Protein AF-A0A951S585-F1 (afdb_monomer_lite)

Sequence (349 aa):
MGLLNLFKKKRPLIKGQEEKNPFNYKLEQGLDCDEIPNCYGEFGKTPTNPIPVNGGTGELIYLNSLKNINNQPLLYHRLTITPIQGLEEYVDIYEVVSVDGKLWDILYFHMYHPRNSNKLPSGYQWVKYDKIWSHSPIGLGLNKFLPDFPYNMSEPLKQFQGLLNLVSVYEKHTKGKNFIRPQEHLEKIIHLNNRNNIIGPLAHSISMKYPVQYFINLLQAYDNDTKSFALFCLQLNKKSLTENNLASICKFAFLNDDWKLNEIIIELVNYFDKENTVQSIFAPLVEYLDKHDAKGLIYVLKVAEEDFINGLSYKLIPFLWKLTKHNNASEELIEKCNLISEKILLTMD

pLDDT: mean 76.75, std 19.03, range [31.16, 98.69]

Radius of gyration: 27.73 Å; chains: 1; bounding box: 71×42×82 Å

Structure (mmCIF, N/CA/C/O backbone):
data_AF-A0A951S585-F1
#
_entry.id   AF-A0A951S585-F1
#
loop_
_atom_site.group_PDB
_atom_site.id
_atom_site.type_symbol
_atom_site.label_atom_id
_atom_site.label_alt_id
_atom_site.label_comp_id
_atom_site.label_asym_id
_atom_site.label_entity_id
_atom_site.label_seq_id
_atom_site.pdbx_PDB_ins_code
_atom_site.Cartn_x
_atom_site.Cartn_y
_atom_site.Cartn_z
_atom_site.occupancy
_atom_site.B_iso_or_equiv
_atom_site.auth_seq_id
_atom_site.auth_comp_id
_atom_site.auth_asym_id
_atom_site.auth_atom_id
_atom_site.pdbx_PDB_model_num
ATOM 1 N N . MET A 1 1 ? 4.759 14.042 -32.857 1.00 38.25 1 MET A N 1
ATOM 2 C CA . MET A 1 1 ? 6.218 13.857 -32.678 1.00 38.25 1 MET A CA 1
ATOM 3 C C . MET A 1 1 ? 6.440 13.283 -31.286 1.00 38.25 1 MET A C 1
ATOM 5 O O . MET A 1 1 ? 6.030 13.919 -30.328 1.00 38.25 1 MET A O 1
ATOM 9 N N . GLY A 1 2 ? 6.923 12.041 -31.190 1.00 31.16 2 GLY A N 1
ATOM 10 C CA . GLY A 1 2 ? 6.853 11.223 -29.971 1.00 31.16 2 GLY A CA 1
ATOM 11 C C . GLY A 1 2 ? 7.880 11.570 -28.886 1.00 31.16 2 GLY A C 1
ATOM 12 O O . GLY A 1 2 ? 8.926 12.151 -29.177 1.00 31.16 2 GLY A O 1
ATOM 13 N N . LEU A 1 3 ? 7.579 11.142 -27.653 1.00 33.94 3 LEU A N 1
ATOM 14 C CA . LEU A 1 3 ? 8.378 11.270 -26.419 1.00 33.94 3 LEU A CA 1
ATOM 15 C C . LEU A 1 3 ? 9.886 10.978 -26.583 1.00 33.94 3 LEU A C 1
ATOM 17 O O . LEU A 1 3 ? 10.705 11.557 -25.876 1.00 33.94 3 LEU A O 1
ATOM 21 N N . LEU A 1 4 ? 10.268 10.157 -27.565 1.00 36.03 4 LEU A N 1
ATOM 22 C CA . LEU A 1 4 ? 11.658 9.840 -27.920 1.00 36.03 4 LEU A CA 1
ATOM 23 C C . LEU A 1 4 ? 12.515 11.047 -28.354 1.00 36.03 4 LEU A C 1
ATOM 25 O O . LEU A 1 4 ? 13.741 10.966 -28.286 1.00 36.03 4 LEU A O 1
ATOM 29 N N . ASN A 1 5 ? 11.915 12.162 -28.784 1.00 34.88 5 ASN A N 1
ATOM 30 C CA . ASN A 1 5 ? 12.666 13.368 -29.162 1.00 34.88 5 ASN A CA 1
ATOM 31 C C . ASN A 1 5 ? 12.943 14.329 -27.993 1.00 34.88 5 ASN A C 1
ATOM 33 O O . ASN A 1 5 ? 13.789 15.210 -28.147 1.00 34.88 5 ASN A O 1
ATOM 37 N N . LEU A 1 6 ? 12.302 14.163 -26.826 1.00 40.84 6 LEU A N 1
ATOM 38 C CA . LEU A 1 6 ? 12.531 15.040 -25.666 1.00 40.84 6 LEU A CA 1
ATOM 39 C C . LEU A 1 6 ? 13.907 14.839 -25.009 1.00 40.84 6 LEU A C 1
ATOM 41 O O . LEU A 1 6 ? 14.422 15.760 -24.384 1.00 40.84 6 LEU A O 1
ATOM 45 N N . PHE A 1 7 ? 14.539 13.680 -25.211 1.00 43.94 7 PHE A N 1
ATOM 46 C CA . PHE A 1 7 ? 15.812 13.319 -24.570 1.00 43.94 7 PHE A CA 1
ATOM 47 C C . PHE A 1 7 ? 17.021 13.343 -25.522 1.00 43.94 7 PHE A C 1
ATOM 49 O O . PHE A 1 7 ? 18.130 12.996 -25.130 1.00 43.94 7 PHE A O 1
ATOM 56 N N . LYS A 1 8 ? 16.840 13.779 -26.780 1.00 36.47 8 LYS A N 1
ATOM 57 C CA . LYS A 1 8 ? 17.898 13.790 -27.813 1.00 36.47 8 LYS A CA 1
ATOM 58 C C . LYS A 1 8 ? 18.639 15.119 -27.989 1.00 36.47 8 LYS A C 1
ATOM 60 O O . LYS A 1 8 ? 19.497 15.211 -28.867 1.00 36.47 8 LYS A O 1
ATOM 65 N N . LYS A 1 9 ? 18.385 16.149 -27.173 1.00 37.69 9 LYS A N 1
ATOM 66 C CA . LYS A 1 9 ? 19.252 17.341 -27.179 1.00 37.69 9 LYS A CA 1
ATOM 67 C C . LYS A 1 9 ? 20.565 17.010 -26.463 1.00 37.69 9 LYS A C 1
ATOM 69 O O . LYS A 1 9 ? 20.695 17.226 -25.262 1.00 37.69 9 LYS A O 1
ATOM 74 N N . LYS A 1 10 ? 21.545 16.498 -27.220 1.00 41.41 10 LYS A N 1
ATOM 75 C CA . LYS A 1 10 ? 22.959 16.529 -26.819 1.00 41.41 10 LYS A CA 1
ATOM 76 C C . LYS A 1 10 ? 23.284 17.971 -26.424 1.00 41.41 10 LYS A C 1
ATOM 78 O O . LYS A 1 10 ? 23.253 18.862 -27.273 1.00 41.41 10 LYS A O 1
ATOM 83 N N . ARG A 1 11 ? 23.556 18.208 -25.138 1.00 41.75 11 ARG A N 1
ATOM 84 C CA . ARG A 1 11 ? 24.229 19.440 -24.717 1.00 41.75 11 ARG A CA 1
ATOM 85 C C . ARG A 1 11 ? 25.582 19.486 -25.444 1.00 41.75 11 ARG A C 1
ATOM 87 O O . ARG A 1 11 ? 26.191 18.426 -25.611 1.00 41.75 11 ARG A O 1
ATOM 94 N N . PRO A 1 12 ? 26.039 20.654 -25.925 1.00 36.44 12 PRO A N 1
ATOM 95 C CA . PRO A 1 12 ? 27.356 20.753 -26.536 1.00 36.44 12 PRO A CA 1
ATOM 96 C C . PRO A 1 12 ? 28.411 20.302 -25.519 1.00 36.44 12 PRO A C 1
ATOM 98 O O . PRO A 1 12 ? 28.440 20.785 -24.389 1.00 36.44 12 PRO A O 1
ATOM 101 N N . LEU A 1 13 ? 29.224 19.324 -25.920 1.00 37.81 13 LEU A N 1
ATOM 102 C CA . LEU A 1 13 ? 30.326 18.781 -25.131 1.00 37.81 13 LEU A CA 1
ATOM 103 C C . LEU A 1 13 ? 31.372 19.880 -24.927 1.00 37.81 13 LEU A C 1
ATOM 105 O O . LEU A 1 13 ? 32.073 20.253 -25.869 1.00 37.81 13 LEU A O 1
ATOM 109 N N . ILE A 1 14 ? 31.490 20.383 -23.700 1.00 40.62 14 ILE A N 1
ATOM 110 C CA . ILE A 1 14 ? 32.667 21.140 -23.279 1.00 40.62 14 ILE A CA 1
ATOM 111 C C . ILE A 1 14 ? 33.767 20.097 -23.063 1.00 40.62 14 ILE A C 1
ATOM 113 O O . ILE A 1 14 ? 33.735 19.334 -22.101 1.00 40.62 14 ILE A O 1
ATOM 117 N N . LYS A 1 15 ? 34.706 20.003 -24.010 1.00 34.03 15 LYS A N 1
ATOM 118 C CA . LYS A 1 15 ? 35.880 19.130 -23.888 1.00 34.03 15 LYS A CA 1
ATOM 119 C C . LYS A 1 15 ? 36.731 19.605 -22.708 1.00 34.03 15 LYS A C 1
ATOM 121 O O . LYS A 1 15 ? 37.209 20.735 -22.744 1.00 34.03 15 LYS A O 1
ATOM 126 N N . GLY A 1 16 ? 36.979 18.730 -21.732 1.00 40.25 16 GLY A N 1
ATOM 127 C CA . GLY A 1 16 ? 38.158 18.872 -20.871 1.00 40.25 16 GLY A CA 1
ATOM 128 C C . GLY A 1 16 ? 38.040 18.509 -19.395 1.00 40.25 16 GLY A C 1
ATOM 129 O O . GLY A 1 16 ? 39.083 18.479 -18.759 1.00 40.25 16 GLY A O 1
ATOM 130 N N . GLN A 1 17 ? 36.859 18.223 -18.837 1.00 36.50 17 GLN A N 1
ATOM 131 C CA . GLN A 1 17 ? 36.721 17.812 -17.428 1.00 36.50 17 GLN A CA 1
ATOM 132 C C . GLN A 1 17 ? 35.495 16.901 -17.246 1.00 36.50 17 GLN A C 1
ATOM 134 O O . GLN A 1 17 ? 34.428 17.350 -16.841 1.00 36.50 17 GLN A O 1
ATOM 139 N N . GLU A 1 18 ? 35.622 15.617 -17.584 1.00 42.66 18 GLU A N 1
ATOM 140 C CA . GLU A 1 18 ? 34.669 14.597 -17.130 1.00 42.66 18 GLU A CA 1
ATOM 141 C C . GLU A 1 18 ? 35.229 13.965 -15.854 1.00 42.66 18 GLU A C 1
ATOM 143 O O . GLU A 1 18 ? 35.870 12.916 -15.890 1.00 42.66 18 GLU A O 1
ATOM 148 N N . GLU A 1 19 ? 34.981 14.587 -14.699 1.00 39.34 19 GLU A N 1
ATOM 149 C CA . GLU A 1 19 ? 34.808 13.769 -13.500 1.00 39.34 19 GLU A CA 1
ATOM 150 C C . GLU A 1 19 ? 33.616 12.861 -13.803 1.00 39.34 19 GLU A C 1
ATOM 152 O O . GLU A 1 19 ? 32.471 13.320 -13.861 1.00 39.34 19 GLU A O 1
ATOM 157 N N . LYS A 1 20 ? 33.882 11.589 -14.127 1.00 43.16 20 LYS A N 1
ATOM 158 C CA . LYS A 1 20 ? 32.823 10.605 -14.350 1.00 43.16 20 LYS A CA 1
ATOM 159 C C . LYS A 1 20 ? 31.913 10.653 -13.130 1.00 43.16 20 LYS A C 1
ATOM 161 O O . LYS A 1 20 ? 32.335 10.276 -12.040 1.00 43.16 20 LYS A O 1
ATOM 166 N N . ASN A 1 21 ? 30.675 11.117 -13.310 1.00 51.81 21 ASN A N 1
ATOM 167 C CA . ASN A 1 21 ? 29.658 10.996 -12.277 1.00 51.81 21 ASN A CA 1
ATOM 168 C C . ASN A 1 21 ? 29.654 9.516 -11.846 1.00 51.81 21 ASN A C 1
ATOM 170 O O . ASN A 1 21 ? 29.423 8.664 -12.710 1.00 51.81 21 ASN A O 1
ATOM 174 N N . PRO A 1 22 ? 29.935 9.185 -10.572 1.00 59.16 22 PRO A N 1
ATOM 175 C CA . PRO A 1 22 ? 30.066 7.798 -10.126 1.00 59.16 22 PRO A CA 1
ATOM 176 C C . PRO A 1 22 ? 28.809 6.965 -10.422 1.00 59.16 22 PRO A C 1
ATOM 178 O O . PRO A 1 22 ? 28.888 5.748 -10.562 1.00 59.16 22 PRO A O 1
ATOM 181 N N . PHE A 1 23 ? 27.660 7.620 -10.613 1.00 68.25 23 PHE A N 1
ATOM 182 C CA . PHE A 1 23 ? 26.433 6.997 -11.093 1.00 68.25 23 PHE A CA 1
ATOM 183 C C . PHE A 1 23 ? 26.516 6.496 -12.547 1.00 68.25 23 PHE A C 1
ATOM 185 O O . PHE A 1 23 ? 26.099 5.378 -12.835 1.00 68.25 23 PHE A O 1
ATOM 192 N N . ASN A 1 24 ? 27.091 7.282 -13.464 1.00 69.50 24 ASN A N 1
ATOM 193 C CA . ASN A 1 24 ? 27.226 6.896 -14.876 1.00 69.50 24 ASN A CA 1
ATOM 194 C C . ASN A 1 24 ? 28.157 5.694 -15.042 1.00 69.50 24 ASN A C 1
ATOM 196 O O . ASN A 1 24 ? 27.912 4.839 -15.884 1.00 69.50 24 ASN A O 1
ATOM 200 N N . TYR A 1 25 ? 29.191 5.607 -14.204 1.00 61.25 25 TYR A N 1
ATOM 201 C CA . TYR A 1 25 ? 30.090 4.459 -14.186 1.00 61.25 25 TYR A CA 1
ATOM 202 C C . TYR A 1 25 ? 29.349 3.154 -13.856 1.00 61.25 25 TYR A C 1
ATOM 204 O O . TYR A 1 25 ? 29.544 2.157 -14.542 1.00 61.25 25 TYR A O 1
ATOM 212 N N . LYS A 1 26 ? 28.438 3.167 -12.871 1.00 74.38 26 LYS A N 1
ATOM 213 C CA . LYS A 1 26 ? 27.625 1.985 -12.536 1.00 74.38 26 LYS A CA 1
ATOM 214 C C . LYS A 1 26 ? 26.688 1.570 -13.671 1.00 74.38 26 LYS A C 1
ATOM 216 O O . LYS A 1 26 ? 26.546 0.384 -13.931 1.00 74.38 26 LYS A O 1
ATOM 221 N N . LEU A 1 27 ? 26.097 2.531 -14.384 1.00 78.75 27 LEU A N 1
ATOM 222 C CA . LEU A 1 27 ? 25.256 2.240 -15.552 1.00 78.75 27 LEU A CA 1
ATOM 223 C C . LEU A 1 27 ? 26.047 1.594 -16.696 1.00 78.75 27 LEU A C 1
ATOM 225 O O . LEU A 1 27 ? 25.547 0.674 -17.336 1.00 78.75 27 LEU A O 1
ATOM 229 N N . GLU A 1 28 ? 27.272 2.069 -16.948 1.00 78.75 28 GLU A N 1
ATOM 230 C CA . GLU A 1 28 ? 28.170 1.516 -17.974 1.00 78.75 28 GLU A CA 1
ATOM 231 C C . GLU A 1 28 ? 28.624 0.084 -17.650 1.00 78.75 28 GLU A C 1
ATOM 233 O O . GLU A 1 28 ? 28.868 -0.696 -18.568 1.00 78.75 28 GLU A O 1
ATOM 238 N N . GLN A 1 29 ? 28.743 -0.258 -16.364 1.00 82.19 29 GLN A N 1
ATOM 239 C CA . GLN A 1 29 ? 29.153 -1.591 -15.901 1.00 82.19 29 GLN A CA 1
ATOM 240 C C . GLN A 1 29 ? 27.996 -2.559 -15.675 1.00 82.19 29 GLN A C 1
ATOM 242 O O . GLN A 1 29 ? 28.219 -3.765 -15.568 1.00 82.19 29 GLN A O 1
ATOM 247 N N . GLY A 1 30 ? 26.772 -2.040 -15.606 1.00 85.75 30 GLY A N 1
ATOM 248 C CA . GLY A 1 30 ? 25.572 -2.839 -15.460 1.00 85.75 30 GLY A CA 1
ATOM 249 C C . GLY A 1 30 ? 25.396 -3.847 -16.591 1.00 85.75 30 GLY A C 1
ATOM 250 O O . GLY A 1 30 ? 25.792 -3.623 -17.737 1.00 85.75 30 GLY A O 1
ATOM 251 N N . LEU A 1 31 ? 24.734 -4.960 -16.288 1.00 90.19 31 LEU A N 1
ATOM 252 C CA . LEU A 1 31 ? 24.439 -5.974 -17.291 1.00 90.19 31 LEU A CA 1
ATOM 253 C C . LEU A 1 31 ? 23.337 -5.496 -18.247 1.00 90.19 31 LEU A C 1
ATOM 255 O O . LEU A 1 31 ? 22.247 -5.123 -17.808 1.00 90.19 31 LEU A O 1
ATOM 259 N N . ASP A 1 32 ? 23.588 -5.577 -19.553 1.00 94.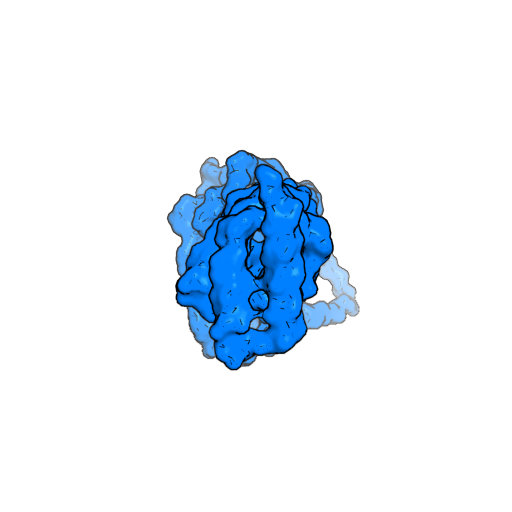00 32 ASP A N 1
ATOM 260 C CA . ASP A 1 32 ? 22.559 -5.429 -20.585 1.00 94.00 32 ASP A CA 1
ATOM 261 C C . ASP A 1 32 ? 21.644 -6.667 -20.582 1.00 94.00 32 ASP A C 1
ATOM 263 O O . ASP A 1 32 ? 21.963 -7.706 -21.161 1.00 94.00 32 ASP A O 1
ATOM 267 N N . CYS A 1 33 ? 20.514 -6.577 -19.879 1.00 95.12 33 CYS A N 1
ATOM 268 C CA . CYS A 1 33 ? 19.591 -7.692 -19.701 1.00 95.12 33 CYS A CA 1
ATOM 269 C C . CYS A 1 33 ? 18.140 -7.219 -19.549 1.00 95.12 33 CYS A C 1
ATOM 271 O O . CYS A 1 33 ? 17.871 -6.078 -19.177 1.00 95.12 33 CYS A O 1
ATOM 273 N N . ASP A 1 34 ? 17.195 -8.110 -19.855 1.00 97.69 34 ASP A N 1
ATOM 274 C CA . ASP A 1 34 ? 15.782 -7.916 -19.503 1.00 97.69 34 ASP A CA 1
ATOM 275 C C . ASP A 1 34 ? 15.457 -8.446 -18.103 1.00 97.69 34 ASP A C 1
ATOM 277 O O . ASP A 1 34 ? 14.515 -7.964 -17.475 1.00 97.69 34 ASP A O 1
ATOM 281 N N . GLU A 1 35 ? 16.254 -9.402 -17.622 1.00 97.62 35 GLU A N 1
ATOM 282 C CA . GLU A 1 35 ? 16.173 -10.032 -16.306 1.00 97.62 35 GLU A CA 1
ATOM 283 C C . GLU A 1 35 ? 17.578 -10.183 -15.737 1.00 97.62 35 GLU A C 1
ATOM 285 O O . GLU A 1 35 ? 18.498 -10.594 -16.448 1.00 97.62 35 GLU A O 1
ATOM 290 N N . ILE A 1 36 ? 17.736 -9.873 -14.453 1.00 96.25 36 ILE A N 1
ATOM 291 C CA . ILE A 1 36 ? 19.020 -10.009 -13.771 1.00 96.25 36 ILE A CA 1
ATOM 292 C C . ILE A 1 36 ? 19.280 -11.507 -13.515 1.00 96.25 36 ILE A C 1
ATOM 294 O O . ILE A 1 36 ? 18.410 -12.191 -12.970 1.00 96.25 36 ILE A O 1
ATOM 298 N N . PRO A 1 37 ? 20.447 -12.054 -13.903 1.00 94.44 37 PRO A N 1
ATOM 299 C CA . PRO A 1 37 ? 20.768 -13.458 -13.676 1.00 94.44 37 PRO A CA 1
ATOM 300 C C . PRO A 1 37 ? 20.716 -13.839 -12.194 1.00 94.44 37 PRO A C 1
ATOM 302 O O . PRO A 1 37 ? 21.116 -13.063 -11.332 1.00 94.44 37 PRO A O 1
ATOM 305 N N . ASN A 1 38 ? 20.288 -15.071 -11.909 1.00 92.25 38 ASN A N 1
ATOM 306 C CA . ASN A 1 38 ? 20.204 -15.657 -10.561 1.00 92.25 38 ASN A CA 1
ATOM 307 C C . ASN A 1 38 ? 19.202 -14.988 -9.599 1.00 92.25 38 ASN A C 1
ATOM 309 O O . ASN A 1 38 ? 19.109 -15.391 -8.439 1.00 92.25 38 ASN A O 1
ATOM 313 N N . CYS A 1 39 ? 18.415 -14.020 -10.070 1.00 94.44 39 CYS A N 1
ATOM 314 C CA . CYS A 1 39 ? 17.240 -13.531 -9.357 1.00 94.44 39 CYS A CA 1
ATOM 315 C C . CYS A 1 39 ? 16.113 -14.578 -9.343 1.00 94.44 39 CYS A C 1
ATOM 317 O O . CYS A 1 39 ? 16.004 -15.418 -10.237 1.00 94.44 39 CYS A O 1
ATOM 319 N N . TYR A 1 40 ? 15.254 -14.522 -8.324 1.00 95.69 40 TYR A N 1
ATOM 320 C CA . TYR A 1 40 ? 14.154 -15.472 -8.135 1.00 95.69 40 TYR A CA 1
ATOM 321 C C . TYR A 1 40 ? 12.878 -14.776 -7.661 1.00 95.69 40 TYR A C 1
ATOM 323 O O . TYR A 1 40 ? 12.917 -13.703 -7.061 1.00 95.69 40 TYR A O 1
ATOM 331 N N . GLY A 1 41 ? 11.733 -15.413 -7.899 1.00 96.94 41 GLY A N 1
ATOM 332 C CA . GLY A 1 41 ? 10.417 -14.818 -7.672 1.00 96.94 41 GLY A CA 1
ATOM 333 C C . GLY A 1 41 ? 9.854 -14.161 -8.931 1.00 96.94 41 GLY A C 1
ATOM 334 O O . GLY A 1 41 ? 10.416 -14.266 -10.023 1.00 96.94 41 GLY A O 1
ATOM 335 N N . GLU A 1 42 ? 8.697 -13.527 -8.790 1.00 97.94 42 GLU A N 1
ATOM 336 C CA . GLU A 1 42 ? 7.956 -12.970 -9.916 1.00 97.94 42 GLU A CA 1
ATOM 337 C C . GLU A 1 42 ? 8.599 -11.670 -10.427 1.00 97.94 42 GLU A C 1
ATOM 339 O O . GLU A 1 42 ? 8.844 -10.732 -9.668 1.00 97.94 42 GLU A O 1
ATOM 344 N N . PHE A 1 43 ? 8.862 -11.622 -11.737 1.00 98.56 43 PHE A N 1
ATOM 345 C CA . PHE A 1 43 ? 9.566 -10.514 -12.381 1.00 98.56 43 PHE A CA 1
ATOM 346 C C . PHE A 1 43 ? 8.876 -9.171 -12.129 1.00 98.56 43 PHE A C 1
ATOM 348 O O . PHE A 1 43 ? 7.709 -8.976 -12.470 1.00 98.56 43 PHE A O 1
ATOM 355 N N . GLY A 1 44 ? 9.619 -8.246 -11.529 1.00 98.19 44 GLY A N 1
ATOM 356 C CA . GLY A 1 44 ? 9.189 -6.908 -11.149 1.00 98.19 44 GLY A CA 1
ATOM 357 C C . GLY A 1 44 ? 8.192 -6.834 -9.999 1.00 98.19 44 GLY A C 1
ATOM 358 O O . GLY A 1 44 ? 7.800 -5.728 -9.639 1.00 98.19 44 GLY A O 1
ATOM 359 N N . LYS A 1 45 ? 7.792 -7.970 -9.420 1.00 97.62 45 LYS A N 1
ATOM 360 C CA . LYS A 1 45 ? 6.770 -8.095 -8.362 1.00 97.62 45 LYS A CA 1
ATOM 361 C C . LYS A 1 45 ? 7.321 -8.559 -7.030 1.00 97.62 45 LYS A C 1
ATOM 363 O O . LYS A 1 45 ? 6.637 -8.468 -6.014 1.00 97.62 45 LYS A O 1
ATOM 368 N N . THR A 1 46 ? 8.553 -9.041 -7.030 1.00 96.69 46 THR A N 1
ATOM 369 C CA . THR A 1 46 ? 9.299 -9.345 -5.820 1.00 96.69 46 THR A CA 1
ATOM 370 C C . THR A 1 46 ? 10.588 -8.535 -5.806 1.00 96.69 46 THR A C 1
ATOM 372 O O . THR A 1 46 ? 11.183 -8.289 -6.860 1.00 96.69 46 THR A O 1
ATOM 375 N N . PRO A 1 47 ? 11.079 -8.143 -4.621 1.00 96.12 47 PRO A N 1
ATOM 376 C CA . PRO A 1 47 ? 12.327 -7.395 -4.534 1.00 96.12 47 PRO A CA 1
ATOM 377 C C . PRO A 1 47 ? 13.541 -8.225 -4.983 1.00 96.12 47 PRO A C 1
ATOM 379 O O . PRO A 1 47 ? 14.553 -7.670 -5.388 1.00 96.12 47 PRO A O 1
ATOM 382 N N . THR A 1 48 ? 13.430 -9.555 -4.956 1.00 97.00 48 THR A N 1
ATOM 383 C CA . THR A 1 48 ? 14.452 -10.521 -5.387 1.00 97.00 48 THR A CA 1
ATOM 384 C C . THR A 1 48 ? 14.481 -10.769 -6.895 1.00 97.00 48 THR A C 1
ATOM 386 O O . THR A 1 48 ? 15.368 -11.482 -7.360 1.00 97.00 48 THR A O 1
ATOM 389 N N . ASN A 1 49 ? 13.537 -10.205 -7.658 1.00 97.81 49 ASN A N 1
ATOM 390 C CA . ASN A 1 49 ? 13.533 -10.224 -9.121 1.00 97.81 49 ASN A CA 1
ATOM 391 C C . ASN A 1 49 ? 13.090 -8.860 -9.686 1.00 97.81 49 ASN A C 1
ATOM 393 O O . ASN A 1 49 ? 12.017 -8.757 -10.282 1.00 97.81 49 ASN A O 1
ATOM 397 N N . PRO A 1 50 ? 13.868 -7.788 -9.447 1.00 98.38 50 PRO A N 1
ATOM 398 C CA . PRO A 1 50 ? 13.498 -6.434 -9.840 1.00 98.38 50 PRO A CA 1
ATOM 399 C C . PRO A 1 50 ? 13.679 -6.197 -11.347 1.00 98.38 50 PRO A C 1
ATOM 401 O O . PRO A 1 50 ? 14.402 -6.911 -12.038 1.00 98.38 50 PRO A O 1
ATOM 404 N N . ILE A 1 51 ? 13.044 -5.144 -11.857 1.00 98.69 51 ILE A N 1
ATOM 405 C CA . ILE A 1 51 ? 13.101 -4.736 -13.264 1.00 98.69 51 ILE A CA 1
ATOM 406 C C . ILE A 1 51 ? 14.413 -3.972 -13.511 1.00 98.69 51 ILE A C 1
ATOM 408 O O . ILE A 1 51 ? 14.588 -2.896 -12.928 1.00 98.69 51 ILE A O 1
ATOM 412 N N . PRO A 1 52 ? 15.320 -4.457 -14.383 1.00 97.94 52 PRO A N 1
ATOM 413 C CA . PRO A 1 52 ? 16.541 -3.732 -14.713 1.00 97.94 52 PRO A CA 1
ATOM 414 C C . PRO A 1 52 ? 16.234 -2.521 -15.606 1.00 97.94 52 PRO A C 1
ATOM 416 O O . PRO A 1 52 ? 15.577 -2.645 -16.647 1.00 97.94 52 PRO A O 1
ATOM 419 N N . VAL A 1 53 ? 16.692 -1.333 -15.200 1.00 96.25 53 VAL A N 1
ATOM 420 C CA . VAL A 1 53 ? 16.479 -0.073 -15.933 1.00 96.25 53 VAL A CA 1
ATOM 421 C C . VAL A 1 53 ? 17.686 0.862 -15.911 1.00 96.25 53 VAL A C 1
ATOM 423 O O . VAL A 1 53 ? 18.586 0.730 -15.083 1.00 96.25 53 VAL A O 1
ATOM 426 N N . ASN A 1 54 ? 17.687 1.834 -16.829 1.00 93.31 54 ASN A N 1
ATOM 427 C CA . ASN A 1 54 ? 18.743 2.837 -16.953 1.00 93.31 54 ASN A CA 1
ATOM 428 C C . ASN A 1 54 ? 18.464 4.075 -16.093 1.00 93.31 54 ASN A C 1
ATOM 430 O O . ASN A 1 54 ? 17.901 5.080 -16.547 1.00 93.31 54 ASN A O 1
ATOM 434 N N . GLY A 1 55 ? 18.861 3.978 -14.827 1.00 90.56 55 GLY A N 1
ATOM 435 C CA . GLY A 1 55 ? 18.747 5.034 -13.834 1.00 90.56 55 GLY A CA 1
ATOM 436 C C . GLY A 1 55 ? 17.305 5.407 -13.486 1.00 90.56 55 GLY A C 1
ATOM 437 O O . GLY A 1 55 ? 16.339 4.873 -14.032 1.00 90.56 55 GLY A O 1
ATOM 438 N N . GLY A 1 56 ? 17.148 6.408 -12.616 1.00 88.94 56 GLY A N 1
ATOM 439 C CA . GLY A 1 56 ? 15.819 6.893 -12.216 1.00 88.94 56 GLY A CA 1
ATOM 440 C C . GLY A 1 56 ? 14.988 7.463 -13.376 1.00 88.94 56 GLY A C 1
ATOM 441 O O . GLY A 1 56 ? 13.764 7.477 -13.327 1.00 88.94 56 GLY A O 1
ATOM 442 N N . THR A 1 57 ? 15.625 7.900 -14.471 1.00 85.00 57 THR A N 1
ATOM 443 C CA . THR A 1 57 ? 14.882 8.269 -15.693 1.00 85.00 57 THR A CA 1
ATOM 444 C C . THR A 1 57 ? 14.315 7.029 -16.389 1.00 85.00 57 THR A C 1
ATOM 446 O O . THR A 1 57 ? 13.182 7.064 -16.872 1.00 85.00 57 THR A O 1
ATOM 449 N N . GLY A 1 58 ? 15.070 5.928 -16.415 1.00 88.88 58 GLY A N 1
ATOM 450 C CA . GLY A 1 58 ? 14.641 4.641 -16.948 1.00 88.88 58 GLY A CA 1
ATOM 451 C C . GLY A 1 58 ? 13.412 4.085 -16.234 1.00 88.88 58 GLY A C 1
ATOM 452 O O . GLY A 1 58 ? 12.485 3.652 -16.918 1.00 88.88 58 GLY A O 1
ATOM 453 N N . GLU A 1 59 ? 13.355 4.194 -14.904 1.00 93.62 59 GLU A N 1
ATOM 454 C CA . GLU A 1 59 ? 12.186 3.827 -14.083 1.00 93.62 59 GLU A CA 1
ATOM 455 C C . GLU A 1 59 ? 10.921 4.557 -14.541 1.00 93.62 59 GLU A C 1
ATOM 457 O O . GLU A 1 59 ? 9.908 3.933 -14.857 1.00 93.62 59 GLU A O 1
ATOM 462 N N . LEU A 1 60 ? 10.995 5.889 -14.651 1.00 88.38 60 LEU A N 1
ATOM 463 C CA . LEU A 1 60 ? 9.862 6.711 -15.075 1.00 88.38 60 LEU A CA 1
ATOM 464 C C . LEU A 1 60 ? 9.438 6.386 -16.510 1.00 88.38 60 LEU A C 1
ATOM 466 O O . LEU A 1 60 ? 8.245 6.302 -16.789 1.00 88.38 60 LEU A O 1
ATOM 470 N N . ILE A 1 61 ? 10.387 6.192 -17.431 1.00 87.56 61 ILE A N 1
ATOM 471 C CA . ILE A 1 61 ? 10.082 5.810 -18.820 1.00 87.56 61 ILE A CA 1
ATOM 472 C C . ILE A 1 61 ? 9.378 4.453 -18.864 1.00 87.56 61 ILE A C 1
ATOM 474 O O . ILE A 1 61 ? 8.396 4.299 -19.595 1.00 87.56 61 ILE A O 1
ATOM 478 N N . TYR A 1 62 ? 9.868 3.484 -18.092 1.00 92.94 62 TYR A N 1
ATOM 479 C CA . TYR A 1 62 ? 9.292 2.150 -18.023 1.00 92.94 62 TYR A CA 1
ATOM 480 C C . TYR A 1 62 ? 7.861 2.214 -17.474 1.00 92.94 62 TYR A C 1
ATOM 482 O O . TYR A 1 62 ? 6.932 1.805 -18.168 1.00 92.94 62 TYR A O 1
ATOM 490 N N . LEU A 1 63 ? 7.659 2.830 -16.303 1.00 93.69 63 LEU A N 1
ATOM 491 C CA . LEU A 1 63 ? 6.344 3.000 -15.668 1.00 93.69 63 LEU A CA 1
ATOM 492 C C . LEU A 1 63 ? 5.348 3.751 -16.564 1.00 93.69 63 LEU A C 1
ATOM 494 O O . LEU A 1 63 ? 4.197 3.337 -16.693 1.00 93.69 63 LEU A O 1
ATOM 498 N N . ASN A 1 64 ? 5.794 4.805 -17.251 1.00 87.81 64 ASN A N 1
ATOM 499 C CA . ASN A 1 64 ? 4.963 5.565 -18.192 1.00 87.81 64 ASN A CA 1
ATOM 500 C C . ASN A 1 64 ? 4.535 4.772 -19.422 1.00 87.81 64 ASN A C 1
ATOM 502 O O . ASN A 1 64 ? 3.579 5.158 -20.096 1.00 87.81 64 ASN A O 1
ATOM 506 N N . SER A 1 65 ? 5.247 3.691 -19.719 1.00 88.62 65 SER A N 1
ATOM 507 C CA . SER A 1 65 ? 4.957 2.806 -20.839 1.00 88.62 65 SER A CA 1
ATOM 508 C C . SER A 1 65 ? 4.036 1.649 -20.442 1.00 88.62 65 SER A C 1
ATOM 510 O O . SER A 1 65 ? 3.631 0.889 -21.321 1.00 88.62 65 SER A O 1
ATOM 512 N N . LEU A 1 66 ? 3.660 1.521 -19.163 1.00 91.69 66 LEU A N 1
ATOM 513 C CA . LEU A 1 66 ? 2.773 0.468 -18.673 1.00 91.69 66 LEU A CA 1
ATOM 514 C C . LEU A 1 66 ? 1.298 0.883 -18.644 1.00 91.69 66 LEU A C 1
ATOM 516 O O . LEU A 1 66 ? 0.926 2.023 -18.357 1.00 91.69 66 LEU A O 1
ATOM 520 N N . LYS A 1 67 ? 0.446 -0.118 -18.850 1.00 91.56 67 LYS A N 1
ATOM 521 C CA . LYS A 1 67 ? -0.982 -0.123 -18.527 1.00 91.56 67 LYS A CA 1
ATOM 522 C C . LYS A 1 67 ? -1.365 -1.446 -17.900 1.00 91.56 67 LYS A C 1
ATOM 524 O O . LYS A 1 67 ? -0.705 -2.455 -18.144 1.00 91.56 67 LYS A O 1
ATOM 529 N N . ASN A 1 68 ? -2.470 -1.465 -17.165 1.00 91.69 68 ASN A N 1
ATOM 530 C CA . ASN A 1 68 ? -3.070 -2.738 -16.775 1.00 91.69 68 ASN A CA 1
ATOM 531 C C . ASN A 1 68 ? -3.697 -3.459 -17.988 1.00 91.69 68 ASN A C 1
ATOM 533 O O . ASN A 1 68 ? -3.907 -2.863 -19.049 1.00 91.69 68 ASN A O 1
ATOM 537 N N . ILE A 1 69 ? -4.052 -4.734 -17.817 1.00 92.56 69 ILE A N 1
ATOM 538 C CA . ILE A 1 69 ? -4.729 -5.549 -18.847 1.00 92.56 69 ILE A CA 1
ATOM 539 C C . ILE A 1 69 ? -6.059 -4.961 -19.357 1.00 92.56 69 ILE A C 1
ATOM 541 O O . ILE A 1 69 ? -6.486 -5.283 -20.461 1.00 92.56 69 ILE A O 1
ATOM 545 N N . ASN A 1 70 ? -6.686 -4.062 -18.592 1.00 89.88 70 ASN A N 1
ATOM 546 C CA . ASN A 1 70 ? -7.917 -3.351 -18.957 1.00 89.88 70 ASN A CA 1
ATOM 547 C C . ASN A 1 70 ? -7.632 -2.012 -19.663 1.00 89.88 70 ASN A C 1
ATOM 549 O O . ASN A 1 70 ? -8.496 -1.131 -19.720 1.00 89.88 70 ASN A O 1
ATOM 553 N N . ASN A 1 71 ? -6.412 -1.841 -20.185 1.00 88.44 71 ASN A N 1
ATOM 554 C CA . ASN A 1 71 ? -5.951 -0.672 -20.928 1.00 88.44 71 ASN A CA 1
ATOM 555 C C . ASN A 1 71 ? -5.974 0.646 -20.120 1.00 88.44 71 ASN A C 1
ATOM 557 O O . ASN A 1 71 ? -5.954 1.733 -20.709 1.00 88.44 71 ASN A O 1
ATOM 561 N N . GLN A 1 72 ? -5.989 0.566 -18.784 1.00 88.69 72 GLN A N 1
ATOM 562 C CA . GLN A 1 72 ? -5.957 1.733 -17.903 1.00 88.69 72 GLN A CA 1
ATOM 563 C C . GLN A 1 72 ? -4.513 2.192 -17.657 1.00 88.69 72 GLN A C 1
ATOM 565 O O . GLN A 1 72 ? -3.669 1.363 -17.298 1.00 88.69 72 GLN A O 1
ATOM 570 N N . PRO A 1 73 ? -4.224 3.499 -17.811 1.00 88.44 73 PRO A N 1
ATOM 571 C CA . PRO A 1 73 ? -2.970 4.100 -17.359 1.00 88.44 73 PRO A CA 1
ATOM 572 C C . PRO A 1 73 ? -2.743 3.907 -15.858 1.00 88.44 73 PRO A C 1
ATOM 574 O O . PRO A 1 73 ? -3.694 3.693 -15.099 1.00 88.44 73 PRO A O 1
ATOM 577 N N . LEU A 1 74 ? -1.489 4.044 -15.437 1.00 92.25 74 LEU A N 1
ATOM 578 C CA . LEU A 1 74 ? -1.087 3.948 -14.038 1.00 92.25 74 LEU A CA 1
ATOM 579 C C . LEU A 1 74 ? -0.789 5.328 -13.449 1.00 92.25 74 LEU A C 1
ATOM 581 O O . LEU A 1 74 ? -0.228 6.199 -14.108 1.00 92.25 74 LEU A O 1
ATOM 585 N N . LEU A 1 75 ? -1.124 5.501 -12.182 1.00 94.62 75 LEU A N 1
ATOM 586 C CA . LEU A 1 75 ? -0.524 6.485 -11.300 1.00 94.62 75 LEU A CA 1
ATOM 587 C C . LEU A 1 75 ? 0.557 5.778 -10.486 1.00 94.62 75 LEU A C 1
ATOM 589 O O . LEU A 1 75 ? 0.404 4.589 -10.197 1.00 94.62 75 LEU A O 1
ATOM 593 N N . TYR A 1 76 ? 1.620 6.473 -10.094 1.00 96.00 76 TYR A N 1
ATOM 594 C CA . TYR A 1 76 ? 2.658 5.860 -9.262 1.00 96.00 76 TYR A CA 1
ATOM 595 C C . TYR A 1 76 ? 3.416 6.857 -8.382 1.00 96.00 76 TYR A C 1
ATOM 597 O O . TYR A 1 76 ? 3.510 8.051 -8.682 1.00 96.00 76 TYR A O 1
ATOM 605 N N . HIS A 1 77 ? 3.999 6.359 -7.299 1.00 96.31 77 HIS A N 1
ATOM 606 C CA . HIS A 1 77 ? 4.995 7.082 -6.511 1.00 96.31 77 HIS A CA 1
ATOM 607 C C . HIS A 1 77 ? 6.112 6.125 -6.067 1.00 96.31 77 HIS A C 1
ATOM 609 O O . HIS A 1 77 ? 5.937 4.905 -6.101 1.00 96.31 77 HIS A O 1
ATOM 615 N N . ARG A 1 78 ? 7.265 6.648 -5.648 1.00 96.06 78 ARG A N 1
ATOM 616 C CA . ARG A 1 78 ? 8.320 5.811 -5.060 1.00 96.06 78 ARG A CA 1
ATOM 617 C C . ARG A 1 78 ? 8.072 5.672 -3.564 1.00 96.06 78 ARG A C 1
ATOM 619 O O . ARG A 1 78 ? 8.025 6.684 -2.876 1.00 96.06 78 ARG A O 1
ATOM 626 N N . LEU A 1 79 ? 7.948 4.452 -3.061 1.00 96.06 79 LEU A N 1
ATOM 627 C CA . LEU A 1 79 ? 7.787 4.173 -1.637 1.00 96.06 79 LEU A CA 1
ATOM 628 C C . LEU A 1 79 ? 9.114 4.347 -0.894 1.00 96.06 79 LEU A C 1
ATOM 630 O O . LEU A 1 79 ? 9.232 5.198 -0.017 1.00 96.06 79 LEU A O 1
ATOM 634 N N . THR A 1 80 ? 10.112 3.535 -1.240 1.00 95.06 80 THR A N 1
ATOM 635 C CA . THR A 1 80 ? 11.407 3.481 -0.547 1.00 95.06 80 THR A CA 1
ATOM 636 C C . THR A 1 80 ? 12.421 2.684 -1.371 1.00 95.06 80 THR A C 1
ATOM 638 O O . THR A 1 80 ? 12.182 2.385 -2.543 1.00 95.06 80 THR A O 1
ATOM 641 N N . ILE A 1 81 ? 13.551 2.351 -0.753 1.00 94.88 81 ILE A N 1
ATOM 642 C CA . ILE A 1 81 ? 14.562 1.431 -1.261 1.00 94.88 81 ILE A CA 1
ATOM 643 C C . ILE A 1 81 ? 14.781 0.275 -0.290 1.00 94.88 81 ILE A C 1
ATOM 645 O O . ILE A 1 81 ? 14.612 0.423 0.926 1.00 94.88 81 ILE A O 1
ATOM 649 N N . THR A 1 82 ? 15.215 -0.866 -0.811 1.00 94.00 82 THR A N 1
ATOM 650 C CA . THR A 1 82 ? 15.544 -2.034 0.006 1.00 94.00 82 THR A CA 1
ATOM 651 C C . THR A 1 82 ? 16.828 -2.710 -0.481 1.00 94.00 82 THR A C 1
ATOM 653 O O . THR A 1 82 ? 17.025 -2.829 -1.692 1.00 94.00 82 THR A O 1
ATOM 656 N N . PRO A 1 83 ? 17.743 -3.104 0.423 1.00 94.38 83 PRO A N 1
ATOM 657 C CA . PRO A 1 83 ? 18.886 -3.923 0.049 1.00 94.38 83 PRO A CA 1
ATOM 658 C C . PRO A 1 83 ? 18.421 -5.365 -0.161 1.00 94.38 83 PRO A C 1
ATOM 660 O O . PRO A 1 83 ? 17.561 -5.854 0.575 1.00 94.38 83 PRO A O 1
ATOM 663 N N . ILE A 1 84 ? 19.007 -6.060 -1.134 1.00 94.50 84 ILE A N 1
ATOM 664 C CA . ILE A 1 84 ? 18.659 -7.448 -1.436 1.00 94.50 84 ILE A CA 1
ATOM 665 C C . ILE A 1 84 ? 19.916 -8.290 -1.505 1.00 94.50 84 ILE A C 1
ATOM 667 O O . ILE A 1 84 ? 20.880 -7.951 -2.181 1.00 94.50 84 ILE A O 1
ATOM 671 N N . GLN A 1 85 ? 19.898 -9.411 -0.788 1.00 90.81 85 GLN A N 1
ATOM 672 C CA . GLN A 1 85 ? 21.005 -10.352 -0.814 1.00 90.81 85 GLN A CA 1
ATOM 673 C C . GLN A 1 85 ? 21.235 -10.846 -2.247 1.00 90.81 85 GLN A C 1
ATOM 675 O O . GLN A 1 85 ? 20.313 -11.335 -2.895 1.00 90.81 85 GLN A O 1
ATOM 680 N N . GLY A 1 86 ? 22.478 -10.739 -2.715 1.00 88.50 86 GLY A N 1
ATOM 681 C CA . GLY A 1 86 ? 22.863 -11.113 -4.077 1.00 88.50 86 GLY A CA 1
ATOM 682 C C . GLY A 1 86 ? 22.829 -9.961 -5.085 1.00 88.50 86 GLY A C 1
ATOM 683 O O . GLY A 1 86 ? 23.304 -10.151 -6.199 1.00 88.50 86 GLY A O 1
ATOM 684 N N . LEU A 1 87 ? 22.340 -8.778 -4.698 1.00 91.56 87 LEU A N 1
ATOM 685 C CA . LEU A 1 87 ? 22.480 -7.542 -5.468 1.00 91.56 87 LEU A CA 1
ATOM 686 C C . LEU A 1 87 ? 23.395 -6.576 -4.708 1.00 91.56 87 LEU A C 1
ATOM 688 O O . LEU A 1 87 ? 23.251 -6.399 -3.499 1.00 91.56 87 LEU A O 1
ATOM 692 N N . GLU A 1 88 ? 24.364 -5.979 -5.405 1.00 89.69 88 GLU A N 1
ATOM 693 C CA . GLU A 1 88 ? 25.297 -5.023 -4.790 1.00 89.69 88 GLU A CA 1
ATOM 694 C C . GLU A 1 88 ? 24.609 -3.695 -4.458 1.00 89.69 88 GLU A C 1
ATOM 696 O O . GLU A 1 88 ? 24.919 -3.054 -3.450 1.00 89.69 88 GLU A O 1
ATOM 701 N N . GLU A 1 89 ? 23.664 -3.276 -5.297 1.00 92.56 89 GLU A N 1
ATOM 702 C CA . GLU A 1 89 ? 22.909 -2.051 -5.113 1.00 92.56 89 GLU A CA 1
ATOM 703 C C . GLU A 1 89 ? 21.497 -2.258 -4.556 1.00 92.56 89 GLU A C 1
ATOM 705 O O . GLU A 1 89 ? 20.943 -3.354 -4.488 1.00 92.56 89 GLU A O 1
ATOM 710 N N . TYR A 1 90 ? 20.907 -1.142 -4.127 1.00 94.19 90 TYR A N 1
ATOM 711 C CA . TYR A 1 90 ? 19.549 -1.107 -3.615 1.00 94.19 90 TYR A CA 1
ATOM 712 C C . TYR A 1 90 ? 18.520 -1.257 -4.736 1.00 94.19 90 TYR A C 1
ATOM 714 O O . TYR A 1 90 ? 18.696 -0.762 -5.851 1.00 94.19 90 TYR A O 1
ATOM 722 N N . VAL A 1 91 ? 17.401 -1.881 -4.382 1.00 96.69 91 VAL A N 1
ATOM 723 C CA . VAL A 1 91 ? 16.209 -1.998 -5.217 1.00 96.69 91 VAL A CA 1
ATOM 724 C C . VAL A 1 91 ? 15.217 -0.905 -4.839 1.00 96.69 91 VAL A C 1
ATOM 726 O O . VAL A 1 91 ? 14.863 -0.751 -3.666 1.00 96.69 91 VAL A O 1
ATOM 729 N N . ASP A 1 92 ? 14.740 -0.174 -5.837 1.00 97.31 92 ASP A N 1
ATOM 730 C CA . ASP A 1 92 ? 13.713 0.850 -5.695 1.00 97.31 92 ASP A CA 1
ATOM 731 C C . ASP A 1 92 ? 12.323 0.218 -5.676 1.00 97.31 92 ASP A C 1
ATOM 733 O O . ASP A 1 92 ? 12.013 -0.670 -6.470 1.00 97.31 92 ASP A O 1
ATOM 737 N N . ILE A 1 93 ? 11.470 0.696 -4.772 1.00 97.81 93 ILE A N 1
ATOM 738 C CA . ILE A 1 93 ? 10.108 0.198 -4.589 1.00 97.81 93 ILE A CA 1
ATOM 739 C C . ILE A 1 93 ? 9.131 1.293 -4.995 1.00 97.81 93 ILE A C 1
ATOM 741 O O . ILE A 1 93 ? 9.141 2.384 -4.421 1.00 97.81 93 ILE A O 1
ATOM 745 N N . TYR A 1 94 ? 8.257 0.993 -5.946 1.00 98.19 94 TYR A N 1
ATOM 746 C CA . TYR A 1 94 ? 7.189 1.877 -6.398 1.00 98.19 94 TYR A CA 1
ATOM 747 C C . TYR A 1 94 ? 5.831 1.276 -6.065 1.00 98.19 94 TYR A C 1
ATOM 749 O O . TYR A 1 94 ? 5.586 0.103 -6.327 1.00 98.19 94 TYR A O 1
ATOM 757 N N . GLU A 1 95 ? 4.926 2.094 -5.539 1.00 98.12 95 GLU A N 1
ATOM 758 C CA . GLU A 1 95 ? 3.504 1.757 -5.519 1.00 98.12 95 GLU A CA 1
ATOM 759 C C . GLU A 1 95 ? 2.858 2.296 -6.790 1.00 98.12 95 GLU A C 1
ATOM 761 O O . GLU A 1 95 ? 3.119 3.435 -7.199 1.00 98.12 95 GLU A O 1
ATOM 766 N N . VAL A 1 96 ? 1.992 1.488 -7.394 1.00 97.69 96 VAL A N 1
ATOM 767 C CA . VAL A 1 96 ? 1.216 1.866 -8.571 1.00 97.69 96 VAL A CA 1
ATOM 768 C C . VAL A 1 96 ? -0.266 1.615 -8.331 1.00 97.69 96 VAL A C 1
ATOM 770 O O . VAL A 1 96 ? -0.657 0.652 -7.672 1.00 97.69 96 VAL A O 1
ATOM 773 N N . VAL A 1 97 ? -1.102 2.467 -8.916 1.00 97.12 97 VAL A N 1
ATOM 774 C CA . VAL A 1 97 ? -2.551 2.267 -8.966 1.00 97.12 97 VAL A CA 1
ATOM 775 C C . VAL A 1 97 ? -3.064 2.605 -10.356 1.00 97.12 97 VAL A C 1
ATOM 777 O O . VAL A 1 97 ? -2.646 3.598 -10.946 1.00 97.12 97 VAL A O 1
ATOM 780 N N . SER A 1 98 ? -3.959 1.804 -10.930 1.00 94.06 98 SER A N 1
ATOM 781 C CA . SER A 1 98 ? -4.593 2.191 -12.194 1.00 94.06 98 SER A CA 1
ATOM 782 C C . SER A 1 98 ? -5.484 3.414 -11.995 1.00 94.06 98 SER A C 1
ATOM 784 O O . SER A 1 98 ? -6.070 3.611 -10.934 1.00 94.06 98 SER A O 1
ATOM 786 N N . VAL A 1 99 ? -5.639 4.250 -13.022 1.00 90.88 99 VAL A N 1
ATOM 787 C CA . VAL A 1 99 ? -6.439 5.482 -12.897 1.00 90.88 99 VAL A CA 1
ATOM 788 C C . VAL A 1 99 ? -7.897 5.223 -12.518 1.00 90.88 99 VAL A C 1
ATOM 790 O O . VAL A 1 99 ? -8.556 6.140 -12.051 1.00 90.88 99 VAL A O 1
ATOM 793 N N . ASP A 1 100 ? -8.447 4.030 -12.745 1.00 90.69 100 ASP A N 1
ATOM 794 C CA . ASP A 1 100 ? -9.789 3.623 -12.301 1.00 90.69 100 ASP A CA 1
ATOM 795 C C . ASP A 1 100 ? -9.842 3.093 -10.855 1.00 90.69 100 ASP A C 1
ATOM 797 O O . ASP A 1 100 ? -10.926 2.766 -10.380 1.00 90.69 100 ASP A O 1
ATOM 801 N N . GLY A 1 101 ? -8.703 3.028 -10.161 1.00 93.38 101 GLY A N 1
ATOM 802 C CA . GLY A 1 101 ? -8.578 2.620 -8.761 1.00 93.38 101 GLY A CA 1
ATOM 803 C C . GLY A 1 101 ? -8.684 1.115 -8.514 1.00 93.38 101 GLY A C 1
ATOM 804 O O . GLY A 1 101 ? -8.714 0.705 -7.357 1.00 93.38 101 GLY A O 1
ATOM 805 N N . LYS A 1 102 ? -8.771 0.294 -9.571 1.00 93.50 102 LYS A N 1
ATOM 806 C CA . LYS A 1 102 ? -9.056 -1.148 -9.458 1.00 93.50 102 LYS A CA 1
ATOM 807 C C . LYS A 1 102 ? -7.820 -2.028 -9.315 1.00 93.50 102 LYS A C 1
ATOM 809 O O . LYS A 1 102 ? -7.901 -3.071 -8.681 1.00 93.50 102 LYS A O 1
ATOM 814 N N . LEU A 1 103 ? -6.703 -1.642 -9.927 1.00 95.38 103 LEU A N 1
ATOM 815 C CA . LEU A 1 103 ? -5.420 -2.315 -9.754 1.00 95.38 103 LEU A CA 1
ATOM 816 C C . LEU A 1 103 ? -4.598 -1.511 -8.754 1.00 95.38 103 LEU A C 1
ATOM 818 O O . LEU A 1 103 ? -4.340 -0.343 -9.022 1.00 95.38 103 LEU A O 1
ATOM 822 N N . TRP A 1 104 ? -4.154 -2.152 -7.678 1.00 97.88 104 TRP A N 1
ATOM 823 C CA . TRP A 1 104 ? -3.106 -1.661 -6.784 1.00 97.88 104 TRP A CA 1
ATOM 824 C C . TRP A 1 104 ? -1.965 -2.658 -6.782 1.00 97.88 104 TRP A C 1
ATOM 826 O O . TRP A 1 104 ? -2.210 -3.864 -6.781 1.00 97.88 104 TRP A O 1
ATOM 836 N N . ASP A 1 105 ? -0.735 -2.159 -6.827 1.00 97.81 105 ASP A N 1
ATOM 837 C CA . ASP A 1 105 ? 0.417 -3.033 -6.951 1.00 97.81 105 ASP A CA 1
ATOM 838 C C . ASP A 1 105 ? 1.725 -2.404 -6.481 1.00 97.81 105 ASP A C 1
ATOM 840 O O . ASP A 1 105 ? 1.828 -1.182 -6.350 1.00 97.81 105 ASP A O 1
ATOM 844 N N . ILE A 1 106 ? 2.731 -3.249 -6.264 1.00 98.12 106 ILE A N 1
ATOM 845 C CA . ILE A 1 106 ? 4.092 -2.834 -5.922 1.00 98.12 106 ILE A CA 1
ATOM 846 C C . ILE A 1 106 ? 5.037 -3.350 -7.005 1.00 98.12 106 ILE A C 1
ATOM 848 O O . ILE A 1 106 ? 5.020 -4.531 -7.350 1.00 98.12 106 ILE A O 1
ATOM 852 N N . LEU A 1 107 ? 5.843 -2.446 -7.556 1.00 98.50 107 LEU A N 1
ATOM 853 C CA . LEU A 1 107 ? 6.851 -2.754 -8.561 1.00 98.50 107 LEU A CA 1
ATOM 854 C C . LEU A 1 107 ? 8.251 -2.463 -8.030 1.00 98.50 107 LEU A C 1
ATOM 856 O O . LEU A 1 107 ? 8.472 -1.458 -7.354 1.00 98.50 107 LEU A O 1
ATOM 860 N N . TYR A 1 108 ? 9.189 -3.339 -8.374 1.00 98.56 108 TYR A N 1
ATOM 861 C CA . TYR A 1 108 ? 10.570 -3.295 -7.904 1.00 98.56 108 TYR A CA 1
ATOM 862 C C . TYR A 1 108 ? 11.518 -3.019 -9.067 1.00 98.56 108 TYR A C 1
ATOM 864 O O . TYR A 1 108 ? 11.409 -3.666 -10.108 1.00 98.56 108 TYR A O 1
ATOM 872 N N . PHE A 1 109 ? 12.454 -2.089 -8.898 1.00 98.44 109 PHE A N 1
ATOM 873 C CA . PHE A 1 109 ? 13.376 -1.650 -9.946 1.00 98.44 109 PHE A CA 1
ATOM 874 C C . PHE A 1 109 ? 14.826 -1.722 -9.484 1.00 98.44 109 PHE A C 1
ATOM 876 O O . PHE A 1 109 ? 15.155 -1.372 -8.355 1.00 98.44 109 PHE A O 1
ATOM 883 N N . HIS A 1 110 ? 15.704 -2.145 -10.384 1.00 97.44 110 HIS A N 1
ATOM 884 C CA . HIS A 1 110 ? 17.144 -2.059 -10.204 1.00 97.44 110 HIS A CA 1
ATOM 885 C C . HIS A 1 110 ? 17.672 -1.102 -11.266 1.00 97.44 110 HIS A C 1
ATOM 887 O O . HIS A 1 110 ? 17.636 -1.398 -12.458 1.00 97.44 110 HIS A O 1
ATOM 893 N N . MET A 1 111 ? 18.095 0.090 -10.855 1.00 95.44 111 MET A N 1
ATOM 894 C CA . MET A 1 111 ? 18.333 1.201 -11.783 1.00 95.44 111 MET A CA 1
ATOM 895 C C . MET A 1 111 ? 19.764 1.276 -12.337 1.00 95.44 111 MET A C 1
ATOM 897 O O . MET A 1 111 ? 20.153 2.301 -12.890 1.00 95.44 111 MET A O 1
ATOM 901 N N . TYR A 1 112 ? 20.561 0.223 -12.171 1.00 94.88 112 TYR A N 1
ATOM 902 C CA . TYR A 1 112 ? 22.000 0.223 -12.453 1.00 94.88 112 TYR A CA 1
ATOM 903 C C . TYR A 1 112 ? 22.346 -0.521 -13.748 1.00 94.88 112 TYR A C 1
ATOM 905 O O . TYR A 1 112 ? 23.329 -1.248 -13.797 1.00 94.88 112 TYR A O 1
ATOM 913 N N . HIS A 1 113 ? 21.529 -0.366 -14.797 1.00 94.50 113 HIS A N 1
ATOM 914 C CA . HIS A 1 113 ? 21.699 -1.075 -16.072 1.00 94.50 113 HIS A CA 1
ATOM 915 C C . HIS A 1 113 ? 21.845 -0.118 -17.265 1.00 94.50 113 HIS A C 1
ATOM 917 O O . HIS A 1 113 ? 21.281 0.974 -17.260 1.00 94.50 113 HIS A O 1
ATOM 923 N N . PRO A 1 114 ? 22.543 -0.516 -18.343 1.00 92.56 114 PRO A N 1
ATOM 924 C CA . PRO A 1 114 ? 22.794 0.356 -19.494 1.00 92.56 114 PRO A CA 1
ATOM 925 C C . PRO A 1 114 ? 21.528 0.671 -20.311 1.00 92.56 114 PRO A C 1
ATOM 927 O O . PRO A 1 114 ? 21.491 1.655 -21.057 1.00 92.56 114 PRO A O 1
ATOM 930 N N . ARG A 1 115 ? 20.457 -0.122 -20.166 1.00 92.94 115 ARG A N 1
ATOM 931 C CA . ARG A 1 115 ? 19.157 0.101 -20.818 1.00 92.94 115 ARG A CA 1
ATOM 932 C C . ARG A 1 115 ? 17.984 -0.343 -19.945 1.00 92.94 115 ARG A C 1
ATOM 934 O O . ARG A 1 115 ? 18.163 -0.995 -18.925 1.00 92.94 115 ARG A O 1
ATOM 941 N N . ASN A 1 116 ? 16.776 -0.017 -20.399 1.00 93.44 116 ASN A N 1
ATOM 942 C CA . ASN A 1 116 ? 15.539 -0.531 -19.822 1.00 93.44 116 ASN A CA 1
ATOM 943 C C . ASN A 1 116 ? 15.251 -1.958 -20.296 1.00 93.44 116 ASN A C 1
ATOM 945 O O . ASN A 1 116 ? 15.458 -2.274 -21.474 1.00 93.44 116 ASN A O 1
ATOM 949 N N . SER A 1 117 ? 14.720 -2.782 -19.392 1.00 97.50 117 SER A N 1
ATOM 950 C CA . SER A 1 117 ? 14.097 -4.059 -19.735 1.00 97.50 117 SER A CA 1
ATOM 951 C C . SER A 1 117 ? 12.939 -3.868 -20.722 1.00 97.50 117 SER A C 1
ATOM 953 O O . SER A 1 117 ? 12.174 -2.906 -20.627 1.00 97.50 117 SER A O 1
ATOM 955 N N . ASN A 1 118 ? 12.795 -4.807 -21.654 1.00 95.94 118 ASN A N 1
ATOM 956 C CA . ASN A 1 118 ? 11.656 -4.945 -22.562 1.00 95.94 118 ASN A CA 1
ATOM 957 C C . ASN A 1 118 ? 10.676 -6.043 -22.107 1.00 95.94 118 ASN A C 1
ATOM 959 O O . ASN A 1 118 ? 9.651 -6.264 -22.762 1.00 95.94 118 ASN A O 1
ATOM 963 N N . LYS A 1 119 ? 10.966 -6.730 -20.995 1.00 97.75 119 LYS A N 1
ATOM 964 C CA . LYS A 1 119 ? 10.064 -7.711 -20.384 1.00 97.75 119 LYS A CA 1
ATOM 965 C C . LYS A 1 119 ? 9.002 -6.988 -19.559 1.00 97.75 119 LYS A C 1
ATOM 967 O O . LYS A 1 119 ? 9.307 -5.981 -18.934 1.00 97.75 119 LYS A O 1
ATOM 972 N N . LEU A 1 120 ? 7.767 -7.494 -19.563 1.00 97.62 120 LEU A N 1
ATOM 973 C CA . LEU A 1 120 ? 6.651 -6.981 -18.759 1.00 97.62 120 LEU A CA 1
ATOM 974 C C . LEU A 1 120 ? 6.507 -7.780 -17.454 1.00 97.62 120 LEU A C 1
ATOM 976 O O . LEU A 1 120 ? 6.652 -9.006 -17.496 1.00 97.62 120 LEU A O 1
ATOM 980 N N . PRO A 1 121 ? 6.139 -7.145 -16.327 1.00 97.88 121 PRO A N 1
ATOM 981 C CA . PRO A 1 121 ? 5.635 -7.860 -15.164 1.00 97.88 121 PRO A CA 1
ATOM 982 C C . PRO A 1 121 ? 4.250 -8.433 -15.493 1.00 97.88 121 PRO A C 1
ATOM 984 O O . PRO A 1 121 ? 3.537 -7.913 -16.364 1.00 97.88 121 PRO A O 1
ATOM 987 N N . SER A 1 122 ? 3.833 -9.478 -14.781 1.00 97.19 122 SER A N 1
ATOM 988 C CA . SER A 1 122 ? 2.485 -10.042 -14.920 1.00 97.19 122 SER A CA 1
ATOM 989 C C . SER A 1 122 ? 1.412 -8.973 -14.733 1.00 97.19 122 SER A C 1
ATOM 991 O O . SER A 1 122 ? 1.556 -8.066 -13.914 1.00 97.19 122 SER A O 1
ATOM 993 N N . GLY A 1 123 ? 0.303 -9.092 -15.466 1.00 95.62 123 GLY A N 1
ATOM 994 C CA . GLY A 1 123 ? -0.843 -8.191 -15.306 1.00 95.62 123 GLY A CA 1
ATOM 995 C C . GLY A 1 123 ? -0.698 -6.824 -15.988 1.00 95.62 123 GLY A C 1
ATOM 996 O O . GLY A 1 123 ? -1.617 -6.003 -15.892 1.00 95.62 123 GLY A O 1
ATOM 997 N N . TYR A 1 124 ? 0.390 -6.593 -16.734 1.00 96.06 124 TYR A N 1
ATOM 998 C CA . TYR A 1 124 ? 0.581 -5.372 -17.520 1.00 96.06 124 TYR A CA 1
ATOM 999 C C . TYR A 1 124 ? 0.688 -5.614 -19.017 1.00 96.06 124 TYR A C 1
ATOM 1001 O O . TYR A 1 124 ? 0.933 -6.716 -19.506 1.00 96.06 124 TYR A O 1
ATOM 1009 N N . GLN A 1 125 ? 0.512 -4.520 -19.746 1.00 94.00 125 GLN A N 1
ATOM 1010 C CA . GLN A 1 125 ? 0.714 -4.421 -21.178 1.00 94.00 125 GLN A CA 1
ATOM 1011 C C . GLN A 1 125 ? 1.444 -3.119 -21.499 1.00 94.00 125 GLN A C 1
ATOM 1013 O O . GLN A 1 125 ? 1.268 -2.107 -20.815 1.00 94.00 125 GLN A O 1
ATOM 1018 N N . TRP A 1 126 ? 2.219 -3.128 -22.582 1.00 91.06 126 TRP A N 1
ATOM 1019 C CA . TRP A 1 126 ? 2.787 -1.903 -23.130 1.00 91.06 126 TRP A CA 1
ATOM 1020 C C . TRP A 1 126 ? 1.688 -0.977 -23.653 1.00 91.06 126 TRP A C 1
ATOM 1022 O O . TRP A 1 126 ? 0.716 -1.413 -24.281 1.00 91.06 126 TRP A O 1
ATOM 1032 N N . VAL A 1 127 ? 1.878 0.326 -23.472 1.00 83.00 127 VAL A N 1
ATOM 1033 C CA . VAL A 1 127 ? 1.097 1.347 -24.165 1.00 83.00 127 VAL A CA 1
ATOM 1034 C C . VAL A 1 127 ? 1.272 1.157 -25.675 1.00 83.00 127 VAL A C 1
ATOM 1036 O O . VAL A 1 127 ? 2.329 1.430 -26.241 1.00 83.00 127 VAL A O 1
ATOM 1039 N N . LYS A 1 128 ? 0.208 0.728 -26.358 1.00 68.94 128 LYS A N 1
ATOM 1040 C CA . LYS A 1 128 ? 0.161 0.749 -27.824 1.00 68.94 128 LYS A CA 1
ATOM 1041 C C . LYS A 1 128 ? 0.047 2.203 -28.283 1.00 68.94 128 LYS A C 1
ATOM 1043 O O . LYS A 1 128 ? -0.963 2.859 -28.027 1.00 68.94 128 LYS A O 1
ATOM 1048 N N . TYR A 1 129 ? 1.089 2.722 -28.926 1.00 57.41 129 TYR A N 1
ATOM 1049 C CA . TYR A 1 129 ? 1.067 4.063 -29.505 1.00 57.41 129 TYR A CA 1
ATOM 1050 C C . TYR A 1 129 ? 0.235 4.056 -30.793 1.00 57.41 129 TYR A C 1
ATOM 1052 O O . TYR A 1 129 ? 0.694 3.567 -31.825 1.00 57.41 129 TYR A O 1
ATOM 1060 N N . ASP A 1 130 ? -0.978 4.606 -30.747 1.00 49.50 130 ASP A N 1
ATOM 1061 C CA . ASP A 1 130 ? -1.780 4.846 -31.948 1.00 49.50 130 ASP A CA 1
ATOM 1062 C C . ASP A 1 130 ? -1.548 6.278 -32.450 1.00 49.50 130 ASP A C 1
ATOM 1064 O O . ASP A 1 130 ? -1.996 7.248 -31.835 1.00 49.50 130 ASP A O 1
ATOM 1068 N N . LYS A 1 131 ? -0.831 6.417 -33.573 1.00 42.62 131 LYS A N 1
ATOM 1069 C CA . LYS A 1 131 ? -0.458 7.708 -34.186 1.00 42.62 131 LYS A CA 1
ATOM 1070 C C . LYS A 1 131 ? -1.655 8.605 -34.531 1.00 42.62 131 LYS A C 1
ATOM 1072 O O . LYS A 1 131 ? -1.449 9.810 -34.653 1.00 42.62 131 LYS A O 1
ATOM 1077 N N . ILE A 1 132 ? -2.856 8.048 -34.702 1.00 40.78 132 ILE A N 1
ATOM 1078 C CA . ILE A 1 132 ? -4.053 8.777 -35.152 1.00 40.78 132 ILE A CA 1
ATOM 1079 C C . ILE A 1 132 ? -4.926 9.179 -33.953 1.00 40.78 132 ILE A C 1
ATOM 1081 O O . ILE A 1 132 ? -5.510 10.259 -33.950 1.00 40.78 132 ILE A O 1
ATOM 1085 N N . TRP A 1 133 ? -4.951 8.359 -32.896 1.00 37.44 133 TRP A N 1
ATOM 1086 C CA . TRP A 1 133 ? -5.890 8.506 -31.774 1.00 37.44 133 TRP A CA 1
ATOM 1087 C C . TRP A 1 133 ? -5.250 8.856 -30.421 1.00 37.44 133 TRP A C 1
ATOM 1089 O O . TRP A 1 133 ? -5.955 8.835 -29.413 1.00 37.44 133 TRP A O 1
ATOM 1099 N N . SER A 1 134 ? -3.951 9.194 -30.385 1.00 44.97 134 SER A N 1
ATOM 1100 C CA . SER A 1 134 ? -3.107 9.471 -29.197 1.00 44.97 134 SER A CA 1
ATOM 1101 C C . SER A 1 134 ? -3.636 10.545 -28.219 1.00 44.97 134 SER A C 1
ATOM 1103 O O . SER A 1 134 ? -2.996 11.568 -27.981 1.00 44.97 134 SER A O 1
ATOM 1105 N N . HIS A 1 135 ? -4.751 10.290 -27.545 1.00 45.03 135 HIS A N 1
ATOM 1106 C CA . HIS A 1 135 ? -5.166 10.993 -26.337 1.00 45.03 135 HIS A CA 1
ATOM 1107 C C . HIS A 1 135 ? -4.537 10.267 -25.144 1.00 45.03 135 HIS A C 1
ATOM 1109 O O . HIS A 1 135 ? -5.196 9.556 -24.399 1.00 45.03 135 HIS A O 1
ATOM 1115 N N . SER A 1 136 ? -3.210 10.389 -25.070 1.00 46.53 136 SER A N 1
ATOM 1116 C CA . SER A 1 136 ? -2.328 10.154 -23.926 1.00 46.53 136 SER A CA 1
ATOM 1117 C C . SER A 1 136 ? -2.818 9.184 -22.840 1.00 46.53 136 SER A C 1
ATOM 1119 O O . SER A 1 136 ? -3.437 9.611 -21.866 1.00 46.53 136 SER A O 1
ATOM 1121 N N . PRO A 1 137 ? -2.453 7.897 -22.896 1.00 50.62 137 PRO A N 1
ATOM 1122 C CA . PRO A 1 137 ? -2.353 7.113 -21.688 1.00 50.62 137 PRO A CA 1
ATOM 1123 C C . PRO A 1 137 ? -0.930 7.223 -21.139 1.00 50.62 137 PRO A C 1
ATOM 1125 O O . PRO A 1 137 ? -0.125 6.303 -21.243 1.00 50.62 137 PRO A O 1
ATOM 1128 N N . ILE A 1 138 ? -0.607 8.403 -20.631 1.00 60.38 138 ILE A N 1
ATOM 1129 C CA . ILE A 1 138 ? 0.632 8.627 -19.898 1.00 60.38 138 ILE A CA 1
ATOM 1130 C C . ILE A 1 138 ? 0.431 8.052 -18.494 1.00 60.38 138 ILE A C 1
ATOM 1132 O O . ILE A 1 138 ? -0.564 8.371 -17.839 1.00 60.38 138 ILE A O 1
ATOM 1136 N N . GLY A 1 139 ? 1.353 7.195 -18.051 1.00 65.31 139 GLY A N 1
ATOM 1137 C CA . GLY A 1 139 ? 1.513 6.955 -16.622 1.00 65.31 139 GLY A CA 1
ATOM 1138 C C . GLY A 1 139 ? 1.861 8.275 -15.926 1.00 65.31 139 GLY A C 1
ATOM 1139 O O . GLY A 1 139 ? 2.575 9.102 -16.482 1.00 65.31 139 GLY A O 1
ATOM 1140 N N . LEU A 1 140 ? 1.307 8.552 -14.753 1.00 83.00 140 LEU A N 1
ATOM 1141 C CA . LEU A 1 140 ? 1.551 9.819 -14.058 1.00 83.00 140 LEU A CA 1
ATOM 1142 C C . LEU A 1 140 ? 2.093 9.527 -12.678 1.00 83.00 140 LEU A C 1
ATOM 1144 O O . LEU A 1 140 ? 1.414 8.912 -11.862 1.00 83.00 140 LEU A O 1
ATOM 1148 N N . GLY A 1 141 ? 3.293 9.999 -12.379 1.00 86.38 141 GLY A N 1
ATOM 1149 C CA . GLY A 1 141 ? 3.853 9.678 -11.086 1.00 86.38 141 GLY A CA 1
ATOM 1150 C C . GLY A 1 141 ? 5.083 10.446 -10.683 1.00 86.38 141 GLY A C 1
ATOM 1151 O O . GLY A 1 141 ? 5.559 11.345 -11.378 1.00 86.38 141 GLY A O 1
ATOM 1152 N N . LEU A 1 142 ? 5.548 10.099 -9.492 1.00 89.44 142 LEU A N 1
ATOM 1153 C CA . LEU A 1 142 ? 6.619 10.772 -8.778 1.00 89.44 142 LEU A CA 1
ATOM 1154 C C . LEU A 1 142 ? 7.717 9.761 -8.445 1.00 89.44 142 LEU A C 1
ATOM 1156 O O . LEU A 1 142 ? 7.434 8.632 -8.066 1.00 89.44 142 LEU A O 1
ATOM 1160 N N . ASN A 1 143 ? 8.974 10.184 -8.504 1.00 89.62 143 ASN A N 1
ATOM 1161 C CA . ASN A 1 143 ? 10.122 9.396 -8.038 1.00 89.62 143 ASN A CA 1
ATOM 1162 C C . ASN A 1 143 ? 10.408 9.589 -6.533 1.00 89.62 143 ASN A C 1
ATOM 1164 O O . ASN A 1 143 ? 11.522 9.353 -6.066 1.00 89.62 143 ASN A O 1
ATOM 1168 N N . LYS A 1 144 ? 9.414 10.064 -5.778 1.00 92.31 144 LYS A N 1
ATOM 1169 C CA . LYS A 1 144 ? 9.484 10.316 -4.337 1.00 92.31 144 LYS A CA 1
ATOM 1170 C C . LYS A 1 144 ? 8.205 9.855 -3.656 1.00 92.31 144 LYS A C 1
ATOM 1172 O O . LYS A 1 144 ? 7.159 9.785 -4.304 1.00 92.31 144 LYS A O 1
ATOM 1177 N N . PHE A 1 145 ? 8.304 9.617 -2.354 1.00 94.38 145 PHE A N 1
ATOM 1178 C CA . PHE A 1 145 ? 7.169 9.228 -1.537 1.00 94.38 145 PHE A CA 1
ATOM 1179 C C . PHE A 1 145 ? 6.150 10.363 -1.440 1.00 94.38 145 PHE A C 1
ATOM 1181 O O . PHE A 1 145 ? 6.498 11.530 -1.248 1.00 94.38 145 PHE A O 1
ATOM 1188 N N . LEU A 1 146 ? 4.882 9.993 -1.595 1.00 94.44 146 LEU A N 1
ATOM 1189 C CA . LEU A 1 146 ? 3.730 10.871 -1.437 1.00 94.44 146 LEU A CA 1
ATOM 1190 C C . LEU A 1 146 ? 2.767 10.203 -0.445 1.00 94.44 146 LEU A C 1
ATOM 1192 O O . LEU A 1 146 ? 2.115 9.231 -0.829 1.00 94.44 146 LEU A O 1
ATOM 1196 N N . PRO A 1 147 ? 2.699 10.681 0.808 1.00 92.75 147 PRO A N 1
ATOM 1197 C CA . PRO A 1 147 ? 1.956 10.025 1.883 1.00 92.75 147 PRO A CA 1
ATOM 1198 C C . PRO A 1 147 ? 0.474 9.778 1.605 1.00 92.75 147 PRO A C 1
ATOM 1200 O O . PRO A 1 147 ? -0.074 8.762 2.019 1.00 92.75 147 PRO A O 1
ATOM 1203 N N . ASP A 1 148 ? -0.182 10.678 0.879 1.00 90.19 148 ASP A N 1
ATOM 1204 C CA . ASP A 1 148 ? -1.585 10.553 0.514 1.00 90.19 148 ASP A CA 1
ATOM 1205 C C . ASP A 1 148 ? -1.794 10.044 -0.912 1.00 90.19 148 ASP A C 1
ATOM 1207 O O . ASP A 1 148 ? -2.869 10.226 -1.470 1.00 90.19 148 ASP A O 1
ATOM 1211 N N . PHE A 1 149 ? -0.807 9.389 -1.521 1.00 94.94 149 PHE A N 1
ATOM 1212 C CA . PHE A 1 149 ? -0.942 8.864 -2.877 1.00 94.94 149 PHE A CA 1
ATOM 1213 C C . PHE A 1 149 ? -2.206 7.992 -3.049 1.00 94.94 149 PHE A C 1
ATOM 1215 O O . PHE A 1 149 ? -2.501 7.169 -2.169 1.00 94.94 149 PHE A O 1
ATOM 1222 N N . PRO A 1 150 ? -2.938 8.130 -4.176 1.00 93.88 150 PRO A N 1
ATOM 1223 C CA . PRO A 1 150 ? -2.693 9.027 -5.317 1.00 93.88 150 PRO A CA 1
ATOM 1224 C C . PRO A 1 150 ? -3.393 10.391 -5.212 1.00 93.88 150 PRO A C 1
ATOM 1226 O O . PRO A 1 150 ? -3.605 11.054 -6.229 1.00 93.88 150 PRO A O 1
ATOM 1229 N N . TYR A 1 151 ? -3.802 10.818 -4.020 1.00 90.31 151 TYR A N 1
ATOM 1230 C CA . TYR A 1 151 ? -4.376 12.145 -3.812 1.00 90.31 151 TYR A CA 1
ATOM 1231 C C . TYR A 1 151 ? -3.304 13.234 -3.926 1.00 90.31 151 TYR A C 1
ATOM 1233 O O . TYR A 1 151 ? -2.113 12.966 -3.818 1.00 90.31 151 TYR A O 1
ATOM 1241 N N . ASN A 1 152 ? -3.743 14.467 -4.196 1.00 85.75 152 ASN A N 1
ATOM 1242 C CA . ASN A 1 152 ? -2.906 15.672 -4.186 1.00 85.75 152 ASN A CA 1
ATOM 1243 C C . ASN A 1 152 ? -1.654 15.629 -5.082 1.00 85.75 152 ASN A C 1
ATOM 1245 O O . ASN A 1 152 ? -0.705 16.381 -4.867 1.00 85.75 152 ASN A O 1
ATOM 1249 N N . MET A 1 153 ? -1.662 14.825 -6.150 1.00 90.00 153 MET A N 1
ATOM 1250 C CA . MET A 1 153 ? -0.546 14.791 -7.101 1.00 90.00 153 MET A CA 1
ATOM 1251 C C . MET A 1 153 ? -0.463 16.048 -7.977 1.00 90.00 153 MET A C 1
ATOM 1253 O O . MET A 1 153 ? 0.596 16.304 -8.545 1.00 90.00 153 MET A O 1
ATOM 1257 N N . SER A 1 154 ? -1.530 16.856 -8.079 1.00 88.50 154 SER A N 1
ATOM 1258 C CA . SER A 1 154 ? -1.527 18.087 -8.886 1.00 88.50 154 SER A CA 1
ATOM 1259 C C . SER A 1 154 ? -0.362 19.009 -8.523 1.00 88.50 154 SER A C 1
ATOM 1261 O O . SER A 1 154 ? 0.325 19.483 -9.422 1.00 88.50 154 SER A O 1
ATOM 1263 N N . GLU A 1 155 ? -0.100 19.226 -7.229 1.00 88.62 155 GLU A N 1
ATOM 1264 C CA . GLU A 1 155 ? 0.962 20.125 -6.761 1.00 88.62 155 GLU A CA 1
ATOM 1265 C C . GLU A 1 155 ? 2.372 19.642 -7.138 1.00 88.62 155 GLU A C 1
ATOM 1267 O O . GLU A 1 155 ? 3.073 20.366 -7.847 1.00 88.62 155 GLU A O 1
ATOM 1272 N N . PRO A 1 156 ? 2.811 18.420 -6.772 1.00 87.62 156 PRO A N 1
ATOM 1273 C CA . PRO A 1 156 ? 4.127 17.937 -7.170 1.00 87.62 156 PRO A CA 1
ATOM 1274 C C . PRO A 1 156 ? 4.258 17.758 -8.688 1.00 87.62 156 PRO A C 1
ATOM 1276 O O . PRO A 1 156 ? 5.369 17.849 -9.199 1.00 87.62 156 PRO A O 1
ATOM 1279 N N . LEU A 1 157 ? 3.163 17.567 -9.434 1.00 84.81 157 LEU A N 1
ATOM 1280 C CA . LEU A 1 157 ? 3.209 17.543 -10.898 1.00 84.81 157 LEU A CA 1
ATOM 1281 C C . LEU A 1 157 ? 3.465 18.927 -11.516 1.00 84.81 157 LEU A C 1
ATOM 1283 O O . LEU A 1 157 ? 3.929 18.991 -12.659 1.00 84.81 157 LEU A O 1
ATOM 1287 N N . LYS A 1 158 ? 3.243 20.032 -10.785 1.00 84.88 158 LYS A N 1
ATOM 1288 C CA . LYS A 1 158 ? 3.544 21.384 -11.286 1.00 84.88 158 LYS A CA 1
ATOM 1289 C C . LYS A 1 158 ? 5.024 21.585 -11.594 1.00 84.88 158 LYS A C 1
ATOM 1291 O O . LYS A 1 158 ? 5.343 22.363 -12.485 1.00 84.88 158 LYS A O 1
ATOM 1296 N N . GLN A 1 159 ? 5.922 20.842 -10.942 1.00 78.94 159 GLN A N 1
ATOM 1297 C CA . GLN A 1 159 ? 7.362 20.900 -11.232 1.00 78.94 159 GLN A CA 1
ATOM 1298 C C . GLN A 1 159 ? 7.703 20.493 -12.678 1.00 78.94 159 GLN A C 1
ATOM 1300 O O . GLN A 1 159 ? 8.785 20.796 -13.170 1.00 78.94 159 GLN A O 1
ATOM 1305 N N . PHE A 1 160 ? 6.779 19.811 -13.363 1.00 73.12 160 PHE A N 1
ATOM 1306 C CA . PHE A 1 160 ? 6.906 19.410 -14.763 1.00 73.12 160 PHE A CA 1
ATOM 1307 C C . PHE A 1 160 ? 6.142 20.345 -15.724 1.00 73.12 160 PHE A C 1
ATOM 1309 O O . PHE A 1 160 ? 6.015 20.034 -16.914 1.00 73.12 160 PHE A O 1
ATOM 1316 N N . GLN A 1 161 ? 5.608 21.476 -15.235 1.00 63.19 161 GLN A N 1
ATOM 1317 C CA . GLN A 1 161 ? 4.937 22.478 -16.070 1.00 63.19 161 GLN A CA 1
ATOM 1318 C C . GLN A 1 161 ? 5.874 22.974 -17.180 1.00 63.19 161 GLN A C 1
ATOM 1320 O O . GLN A 1 161 ? 7.048 23.252 -16.953 1.00 63.19 161 GLN A O 1
ATOM 1325 N N . GLY A 1 162 ? 5.342 23.059 -18.403 1.00 60.81 162 GLY A N 1
ATOM 1326 C CA . GLY A 1 162 ? 6.083 23.467 -19.605 1.00 60.81 162 GLY A CA 1
ATOM 1327 C C . GLY A 1 162 ? 6.557 22.314 -20.499 1.00 60.81 162 GLY A C 1
ATOM 1328 O O . GLY A 1 162 ? 6.839 22.545 -21.671 1.00 60.81 162 GLY A O 1
ATOM 1329 N N . LEU A 1 163 ? 6.581 21.072 -20.000 1.00 57.03 163 LEU A N 1
ATOM 1330 C CA . LEU A 1 163 ? 6.869 19.880 -20.814 1.00 57.03 163 LEU A CA 1
ATOM 1331 C C . LEU A 1 163 ? 5.586 19.271 -21.394 1.00 57.03 163 LEU A C 1
ATOM 1333 O O . LEU A 1 163 ? 5.528 18.955 -22.580 1.00 57.03 163 LEU A O 1
ATOM 1337 N N . LEU A 1 164 ? 4.554 19.130 -20.555 1.00 64.69 164 LEU A N 1
ATOM 1338 C CA . LEU A 1 164 ? 3.221 18.606 -20.869 1.00 64.69 164 LEU A CA 1
ATOM 1339 C C . LEU A 1 164 ? 2.203 19.170 -19.861 1.00 64.69 164 LEU A C 1
ATOM 1341 O O . LEU A 1 164 ? 2.569 19.525 -18.741 1.00 64.69 164 LEU A O 1
ATOM 1345 N N . ASN A 1 165 ? 0.911 19.205 -20.209 1.00 77.44 165 ASN A N 1
ATOM 1346 C CA . ASN A 1 165 ? -0.149 19.615 -19.274 1.00 77.44 165 ASN A CA 1
ATOM 1347 C C . ASN A 1 165 ? -0.541 18.472 -18.307 1.00 77.44 165 ASN A C 1
ATOM 1349 O O . ASN A 1 165 ? -1.695 18.043 -18.267 1.00 77.44 165 ASN A O 1
ATOM 1353 N N . LEU A 1 166 ? 0.434 17.941 -17.557 1.00 79.50 166 LEU A N 1
ATOM 1354 C CA . LEU A 1 166 ? 0.272 16.739 -16.722 1.00 79.50 166 LEU A CA 1
ATOM 1355 C C . LEU A 1 166 ? -0.763 16.910 -15.608 1.00 79.50 166 LEU A C 1
ATOM 1357 O O . LEU A 1 166 ? -1.474 15.958 -15.305 1.00 79.50 166 LEU A O 1
ATOM 1361 N N . VAL A 1 167 ? -0.889 18.117 -15.048 1.00 85.12 167 VAL A N 1
ATOM 1362 C CA . VAL A 1 167 ? -1.902 18.429 -14.028 1.00 85.12 167 VAL A CA 1
ATOM 1363 C C . VAL A 1 167 ? -3.307 18.231 -14.594 1.00 85.12 167 VAL A C 1
ATOM 1365 O O . VAL A 1 167 ? -4.094 17.487 -14.018 1.00 85.12 167 VAL A O 1
ATOM 1368 N N . SER A 1 168 ? -3.599 18.794 -15.773 1.00 84.81 168 SER A N 1
ATOM 1369 C CA . SER A 1 168 ? -4.915 18.615 -16.402 1.00 84.81 168 SER A CA 1
ATOM 1370 C C . SER A 1 168 ? -5.214 17.155 -16.750 1.00 84.81 168 SER A C 1
ATOM 1372 O O . SER A 1 168 ? -6.357 16.716 -16.642 1.00 84.81 168 SER A O 1
ATOM 1374 N N . VAL A 1 169 ? -4.194 16.388 -17.158 1.00 83.69 169 VAL A N 1
ATOM 1375 C CA . VAL A 1 169 ? -4.350 14.966 -17.487 1.00 83.69 169 VAL A CA 1
ATOM 1376 C C . VAL A 1 169 ? -4.641 14.178 -16.213 1.00 83.69 169 VAL A C 1
ATOM 1378 O O . VAL A 1 169 ? -5.599 13.408 -16.197 1.00 83.69 169 VAL A O 1
ATOM 1381 N N . TYR A 1 170 ? -3.881 14.409 -15.140 1.00 87.12 170 TYR A N 1
ATOM 1382 C CA . TYR A 1 170 ? -4.140 13.816 -13.829 1.00 87.12 170 TYR A CA 1
ATOM 1383 C C . TYR A 1 170 ? -5.575 14.099 -13.383 1.00 87.12 170 TYR A C 1
ATOM 1385 O O . TYR A 1 170 ? -6.346 13.160 -13.202 1.00 87.12 170 TYR A O 1
ATOM 1393 N N . GLU A 1 171 ? -5.968 15.371 -13.310 1.00 88.81 171 GLU A N 1
ATOM 1394 C CA . GLU A 1 171 ? -7.295 15.779 -12.838 1.00 88.81 171 GLU A CA 1
ATOM 1395 C C . GLU A 1 171 ? -8.414 15.195 -13.701 1.00 88.81 171 GLU A C 1
ATOM 1397 O O . GLU A 1 171 ? -9.405 14.693 -13.172 1.00 88.81 171 GLU A O 1
ATOM 1402 N N . LYS A 1 172 ? -8.244 15.165 -15.029 1.00 86.94 172 LYS A N 1
ATOM 1403 C CA . LYS A 1 172 ? -9.197 14.520 -15.944 1.00 86.94 172 LYS A CA 1
ATOM 1404 C C . LYS A 1 172 ? -9.405 13.042 -15.607 1.00 86.94 172 LYS A C 1
ATOM 1406 O O . LYS A 1 172 ? -10.526 12.548 -15.716 1.00 86.94 172 LYS A O 1
ATOM 1411 N N . HIS A 1 173 ? -8.341 12.329 -15.246 1.00 84.69 173 HIS A N 1
ATOM 1412 C CA . HIS A 1 173 ? -8.397 10.892 -14.993 1.00 84.69 173 HIS A CA 1
ATOM 1413 C C . HIS A 1 173 ? -8.775 10.528 -13.554 1.00 84.69 173 HIS A C 1
ATOM 1415 O O . HIS A 1 173 ? -9.264 9.414 -13.354 1.00 84.69 173 HIS A O 1
ATOM 1421 N N . THR A 1 174 ? -8.590 11.421 -12.581 1.00 88.19 174 THR A N 1
ATOM 1422 C CA . THR A 1 174 ? -8.808 11.136 -11.150 1.00 88.19 174 THR A CA 1
ATOM 1423 C C . THR A 1 174 ? -10.022 11.828 -10.542 1.00 88.19 174 THR A C 1
ATOM 1425 O O . THR A 1 174 ? -10.479 11.409 -9.477 1.00 88.19 174 THR A O 1
ATOM 1428 N N . LYS A 1 175 ? -10.592 12.845 -11.199 1.00 89.50 175 LYS A N 1
ATOM 1429 C CA . LYS A 1 175 ? -11.751 13.582 -10.679 1.00 89.50 175 LYS A CA 1
ATOM 1430 C C . LYS A 1 175 ? -12.916 12.646 -10.338 1.00 89.50 175 LYS A C 1
ATOM 1432 O O . LYS A 1 175 ? -13.363 11.860 -11.170 1.00 89.50 175 LYS A O 1
ATOM 1437 N N . GLY A 1 176 ? -13.423 12.778 -9.111 1.00 87.94 176 GLY A N 1
ATOM 1438 C CA . GLY A 1 176 ? -14.568 12.015 -8.604 1.00 87.94 176 GLY A CA 1
ATOM 1439 C C . GLY A 1 176 ? -14.271 10.551 -8.270 1.00 87.94 176 GLY A C 1
ATOM 1440 O O . GLY A 1 176 ? -15.198 9.816 -7.941 1.00 87.94 176 GLY A O 1
ATOM 1441 N N . LYS A 1 177 ? -13.010 10.111 -8.349 1.00 89.19 177 LYS A N 1
ATOM 1442 C CA . LYS A 1 177 ? -12.621 8.744 -7.996 1.00 89.19 177 LYS A CA 1
ATOM 1443 C C . LYS A 1 177 ? -12.172 8.657 -6.549 1.00 89.19 177 LYS A C 1
ATOM 1445 O O . LYS A 1 177 ? -11.507 9.555 -6.036 1.00 89.19 177 LYS A O 1
ATOM 1450 N N . ASN A 1 178 ? -12.521 7.541 -5.922 1.00 89.56 178 ASN A N 1
ATOM 1451 C CA . ASN A 1 178 ? -12.083 7.208 -4.581 1.00 89.56 178 ASN A CA 1
ATOM 1452 C C . ASN A 1 178 ? -11.017 6.113 -4.660 1.00 89.56 178 ASN A C 1
ATOM 1454 O O . ASN A 1 178 ? -11.285 5.006 -5.124 1.00 89.56 178 ASN A O 1
ATOM 1458 N N . PHE A 1 179 ? -9.807 6.443 -4.232 1.00 95.00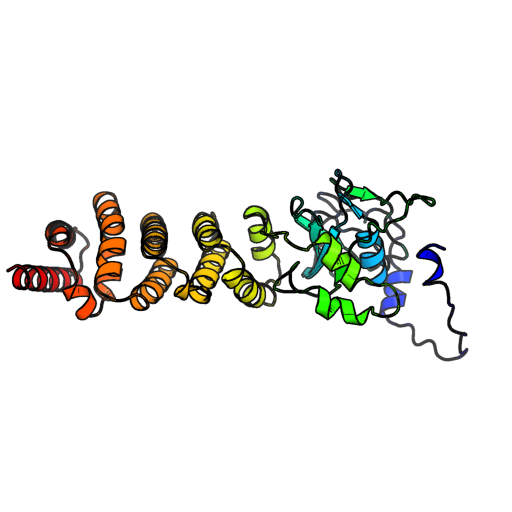 179 PHE A N 1
ATOM 1459 C CA . PHE A 1 179 ? -8.660 5.548 -4.211 1.00 95.00 179 PHE A CA 1
ATOM 1460 C C . PHE A 1 179 ? -8.455 5.033 -2.787 1.00 95.00 179 PHE A C 1
ATOM 1462 O O . PHE A 1 179 ? -7.804 5.678 -1.959 1.00 95.00 179 PHE A O 1
ATOM 1469 N N . ILE A 1 180 ? -9.028 3.865 -2.509 1.00 95.44 180 ILE A N 1
ATOM 1470 C CA . ILE A 1 180 ? -8.825 3.134 -1.259 1.00 95.44 180 ILE A CA 1
ATOM 1471 C C . ILE A 1 180 ? -7.982 1.902 -1.577 1.00 95.44 180 ILE A C 1
ATOM 1473 O O . ILE A 1 180 ? -8.366 1.095 -2.424 1.00 95.44 180 ILE A O 1
ATOM 1477 N N . ARG A 1 181 ? -6.823 1.782 -0.923 1.00 96.31 181 ARG A N 1
ATOM 1478 C CA . ARG A 1 181 ? -5.972 0.591 -1.014 1.00 96.31 181 ARG A CA 1
ATOM 1479 C C . ARG A 1 181 ? -6.766 -0.633 -0.547 1.00 96.31 181 ARG A C 1
ATOM 1481 O O . ARG A 1 181 ? -7.444 -0.539 0.470 1.00 96.31 181 ARG A O 1
ATOM 1488 N N . PRO A 1 182 ? -6.688 -1.779 -1.234 1.00 96.56 182 PRO A N 1
ATOM 1489 C CA . PRO A 1 182 ? -7.102 -3.048 -0.652 1.00 96.56 182 PRO A CA 1
ATOM 1490 C C . PRO A 1 182 ? -6.315 -3.327 0.636 1.00 96.56 182 PRO A C 1
ATOM 1492 O O . PRO A 1 182 ? -5.151 -2.936 0.739 1.00 96.56 182 PRO A O 1
ATOM 1495 N N . GLN A 1 183 ? -6.927 -4.026 1.595 1.00 95.19 183 GLN A N 1
ATOM 1496 C CA . GLN A 1 183 ? -6.290 -4.317 2.886 1.00 95.19 183 GLN A CA 1
ATOM 1497 C C . GLN A 1 183 ? -4.970 -5.073 2.710 1.00 95.19 183 GLN A C 1
ATOM 1499 O O . GLN A 1 183 ? -3.935 -4.584 3.151 1.00 95.19 183 GLN A O 1
ATOM 1504 N N . GLU A 1 184 ? -4.987 -6.161 1.935 1.00 94.50 184 GLU A N 1
ATOM 1505 C CA . GLU A 1 184 ? -3.795 -6.957 1.605 1.00 94.50 184 GLU A CA 1
ATOM 1506 C C . GLU A 1 184 ? -2.672 -6.116 0.977 1.00 94.50 184 GLU A C 1
ATOM 1508 O O . GLU A 1 184 ? -1.486 -6.387 1.152 1.00 94.50 184 GLU A O 1
ATOM 1513 N N . HIS A 1 185 ? -3.028 -5.077 0.216 1.00 96.50 185 HIS A N 1
ATOM 1514 C CA . HIS A 1 185 ? -2.047 -4.191 -0.404 1.00 96.50 185 HIS A CA 1
ATOM 1515 C C . HIS A 1 185 ? -1.428 -3.232 0.615 1.00 96.50 185 HIS A C 1
ATOM 1517 O O . HIS A 1 185 ? -0.217 -3.019 0.613 1.00 96.50 185 HIS A O 1
ATOM 1523 N N . LEU A 1 186 ? -2.237 -2.676 1.516 1.00 95.69 186 LEU A N 1
ATOM 1524 C CA . LEU A 1 186 ? -1.728 -1.836 2.595 1.00 95.69 186 LEU A CA 1
ATOM 1525 C C . LEU A 1 186 ? -0.858 -2.638 3.574 1.00 95.69 186 LEU A C 1
ATOM 1527 O O . LEU A 1 186 ? 0.185 -2.139 3.988 1.00 95.69 186 LEU A O 1
ATOM 1531 N N . GLU A 1 187 ? -1.232 -3.878 3.885 1.00 94.31 187 GLU A N 1
ATOM 1532 C CA . GLU A 1 187 ? -0.420 -4.807 4.682 1.00 94.31 187 GLU A CA 1
ATOM 1533 C C . GLU A 1 187 ? 0.973 -4.990 4.067 1.00 94.31 187 GLU A C 1
ATOM 1535 O O . GLU A 1 187 ? 1.979 -4.816 4.755 1.00 94.31 187 GLU A O 1
ATOM 1540 N N . LYS A 1 188 ? 1.067 -5.217 2.748 1.00 94.19 188 LYS A N 1
ATOM 1541 C CA . LYS A 1 188 ? 2.368 -5.296 2.052 1.00 94.19 188 LYS A CA 1
ATOM 1542 C C . LYS A 1 188 ? 3.224 -4.045 2.258 1.00 94.19 188 LYS A C 1
ATOM 1544 O O . LYS A 1 188 ? 4.433 -4.169 2.421 1.00 94.19 188 LYS A O 1
ATOM 1549 N N . ILE A 1 189 ? 2.618 -2.854 2.266 1.00 95.19 189 ILE A N 1
ATOM 1550 C CA . ILE A 1 189 ? 3.331 -1.588 2.511 1.00 95.19 189 ILE A CA 1
ATOM 1551 C C . ILE A 1 189 ? 3.792 -1.489 3.967 1.00 95.19 189 ILE A C 1
ATOM 1553 O O . ILE A 1 189 ? 4.918 -1.060 4.230 1.00 95.19 189 ILE A O 1
ATOM 1557 N N . ILE A 1 190 ? 2.944 -1.902 4.910 1.00 94.06 190 ILE A N 1
ATOM 1558 C CA . ILE A 1 190 ? 3.264 -1.928 6.342 1.00 94.06 190 ILE A CA 1
ATOM 1559 C C . ILE A 1 190 ? 4.442 -2.862 6.623 1.00 94.06 190 ILE A C 1
ATOM 1561 O O . ILE A 1 190 ? 5.262 -2.562 7.487 1.00 94.06 190 ILE A O 1
ATOM 1565 N N . HIS A 1 191 ? 4.597 -3.934 5.853 1.00 91.75 191 HIS A N 1
ATOM 1566 C CA . HIS A 1 191 ? 5.671 -4.917 6.020 1.00 91.75 191 HIS A CA 1
ATOM 1567 C C . HIS A 1 191 ? 6.949 -4.629 5.224 1.00 91.75 191 HIS A C 1
ATOM 1569 O O . HIS A 1 191 ? 7.851 -5.463 5.180 1.00 91.75 191 HIS A O 1
ATOM 1575 N N . LEU A 1 192 ? 7.081 -3.451 4.605 1.00 90.75 192 LEU A N 1
ATOM 1576 C CA . LEU A 1 192 ? 8.311 -3.102 3.892 1.00 90.75 192 LEU A CA 1
ATOM 1577 C C . LEU A 1 192 ? 9.503 -2.915 4.842 1.00 90.75 192 LEU A C 1
ATOM 1579 O O . LEU A 1 192 ? 9.434 -2.217 5.857 1.00 90.75 192 LEU A O 1
ATOM 1583 N N . ASN A 1 193 ? 10.655 -3.449 4.440 1.00 75.44 193 ASN A N 1
ATOM 1584 C CA . ASN A 1 193 ? 11.932 -3.144 5.077 1.00 75.44 193 ASN A CA 1
ATOM 1585 C C . ASN A 1 193 ? 12.235 -1.643 4.886 1.00 75.44 193 ASN A C 1
ATOM 1587 O O . ASN A 1 193 ? 12.206 -1.155 3.759 1.00 75.44 193 ASN A O 1
ATOM 1591 N N . ASN A 1 194 ? 12.532 -0.914 5.972 1.00 73.38 194 ASN A N 1
ATOM 1592 C CA . ASN A 1 194 ? 12.717 0.556 6.025 1.00 73.38 194 ASN A CA 1
ATOM 1593 C C . ASN A 1 194 ? 11.433 1.412 6.025 1.00 73.38 194 ASN A C 1
ATOM 1595 O O . ASN A 1 194 ? 11.419 2.544 5.537 1.00 73.38 194 ASN A O 1
ATOM 1599 N N . ARG A 1 195 ? 10.357 0.909 6.636 1.00 78.75 195 ARG A N 1
ATOM 1600 C CA . ARG A 1 195 ? 9.053 1.591 6.723 1.00 78.75 195 ARG A CA 1
ATOM 1601 C C . ARG A 1 195 ? 8.982 2.839 7.612 1.00 78.75 195 ARG A C 1
ATOM 1603 O O . ARG A 1 195 ? 7.988 3.557 7.548 1.00 78.75 195 ARG A O 1
ATOM 1610 N N . ASN A 1 196 ? 9.986 3.117 8.447 1.00 81.06 196 ASN A N 1
ATOM 1611 C CA . ASN A 1 196 ? 9.885 4.149 9.496 1.00 81.06 196 ASN A CA 1
ATOM 1612 C C . ASN A 1 196 ? 9.522 5.540 8.946 1.00 81.06 196 ASN A C 1
ATOM 1614 O O . ASN A 1 196 ? 8.713 6.247 9.540 1.00 81.06 196 ASN A O 1
ATOM 1618 N N . ASN A 1 197 ? 10.047 5.893 7.770 1.00 85.44 197 ASN A N 1
ATOM 1619 C CA . ASN A 1 197 ? 9.770 7.180 7.121 1.00 85.44 197 ASN A CA 1
ATOM 1620 C C . ASN A 1 197 ? 8.464 7.193 6.304 1.00 85.44 197 ASN A C 1
ATOM 1622 O O . ASN A 1 197 ? 8.051 8.245 5.823 1.00 85.44 197 ASN A O 1
ATOM 1626 N N . ILE A 1 198 ? 7.821 6.035 6.133 1.00 90.88 198 ILE A N 1
ATOM 1627 C CA . ILE A 1 198 ? 6.594 5.860 5.347 1.00 90.88 198 ILE A CA 1
ATOM 1628 C C . ILE A 1 198 ? 5.377 5.842 6.270 1.00 90.88 198 ILE A C 1
ATOM 1630 O O . ILE A 1 198 ? 4.408 6.557 6.030 1.00 90.88 198 ILE A O 1
ATOM 1634 N N . ILE A 1 199 ? 5.431 5.041 7.336 1.00 92.62 199 ILE A N 1
ATOM 1635 C CA . ILE A 1 199 ? 4.250 4.644 8.110 1.00 92.62 199 ILE A CA 1
ATOM 1636 C C . ILE A 1 199 ? 3.583 5.815 8.819 1.00 92.62 199 ILE A C 1
ATOM 1638 O O . ILE A 1 199 ? 2.373 5.986 8.694 1.00 92.62 199 ILE A O 1
ATOM 1642 N N . GLY A 1 200 ? 4.361 6.647 9.513 1.00 92.94 200 GLY A N 1
ATOM 1643 C CA . GLY A 1 200 ? 3.829 7.821 10.204 1.00 92.94 200 GLY A CA 1
ATOM 1644 C C . GLY A 1 200 ? 3.105 8.773 9.244 1.00 92.94 200 GLY A C 1
ATOM 1645 O O . GLY A 1 200 ? 1.912 9.021 9.436 1.00 92.94 200 GLY A O 1
ATOM 1646 N N . PRO A 1 201 ? 3.773 9.290 8.194 1.00 94.44 201 PRO A N 1
ATOM 1647 C CA . PRO A 1 201 ? 3.131 10.177 7.227 1.00 94.44 201 PRO A CA 1
ATOM 1648 C C . PRO A 1 201 ? 1.949 9.532 6.492 1.00 94.44 201 PRO A C 1
ATOM 1650 O O . PRO A 1 201 ? 0.936 10.204 6.278 1.00 94.44 201 PRO A O 1
ATOM 1653 N N . LEU A 1 202 ? 2.058 8.248 6.123 1.00 95.06 202 LEU A N 1
ATOM 1654 C CA . LEU A 1 202 ? 0.976 7.493 5.490 1.00 95.06 202 LEU A CA 1
ATOM 1655 C C . LEU A 1 202 ? -0.256 7.464 6.397 1.00 95.06 202 LEU A C 1
ATOM 1657 O O . LEU A 1 202 ? -1.328 7.871 5.961 1.00 95.06 202 LEU A O 1
ATOM 1661 N N . ALA A 1 203 ? -0.094 7.070 7.663 1.00 95.19 203 ALA A N 1
ATOM 1662 C CA . ALA A 1 203 ? -1.179 7.013 8.640 1.00 95.19 203 ALA A CA 1
ATOM 1663 C C . ALA A 1 203 ? -1.864 8.374 8.827 1.00 95.19 203 ALA A C 1
ATOM 1665 O O . ALA A 1 203 ? -3.086 8.456 8.736 1.00 95.19 203 ALA A O 1
ATOM 1666 N N . HIS A 1 204 ? -1.095 9.457 8.996 1.00 94.56 204 HIS A N 1
ATOM 1667 C CA . HIS A 1 204 ? -1.640 10.823 9.083 1.00 94.56 204 HIS A CA 1
ATOM 1668 C C . HIS A 1 204 ? -2.451 11.218 7.853 1.00 94.56 204 HIS A C 1
ATOM 1670 O O . HIS A 1 204 ? -3.465 11.904 7.958 1.00 94.56 204 HIS A O 1
ATOM 1676 N N . SER A 1 205 ? -2.000 10.787 6.683 1.00 93.00 205 SER A N 1
ATOM 1677 C CA . SER A 1 205 ? -2.606 11.160 5.415 1.00 93.00 205 SER A CA 1
ATOM 1678 C C . SER A 1 205 ? -3.894 10.403 5.130 1.00 93.00 205 SER A C 1
ATOM 1680 O O . SER A 1 205 ? -4.868 10.995 4.656 1.00 93.00 205 SER A O 1
ATOM 1682 N N . ILE A 1 206 ? -3.909 9.095 5.394 1.00 94.88 206 ILE A N 1
ATOM 1683 C CA . ILE A 1 206 ? -5.050 8.245 5.050 1.00 94.88 206 ILE A CA 1
ATOM 1684 C C . ILE A 1 206 ? -6.102 8.192 6.155 1.00 94.88 206 ILE A C 1
ATOM 1686 O O . ILE A 1 206 ? -7.269 7.993 5.826 1.00 94.88 206 ILE A O 1
ATOM 1690 N N . SER A 1 207 ? -5.744 8.424 7.425 1.00 94.25 207 SER A N 1
ATOM 1691 C CA . SER A 1 207 ? -6.694 8.399 8.552 1.00 94.25 207 SER A CA 1
ATOM 1692 C C . SER A 1 207 ? -7.878 9.344 8.346 1.00 94.25 207 SER A C 1
ATOM 1694 O O . SER A 1 207 ? -9.006 8.993 8.678 1.00 94.25 207 SER A O 1
ATOM 1696 N N . MET A 1 208 ? -7.636 10.500 7.724 1.00 89.62 208 MET A N 1
ATOM 1697 C CA . MET A 1 208 ? -8.651 11.520 7.439 1.00 89.62 208 MET A CA 1
ATOM 1698 C C . MET A 1 208 ? -9.357 11.331 6.088 1.00 89.62 208 MET A C 1
ATOM 1700 O O . MET A 1 208 ? -10.345 12.007 5.813 1.00 89.62 208 MET A O 1
ATOM 1704 N N . LYS A 1 209 ? -8.844 10.455 5.216 1.00 90.81 209 LYS A N 1
ATOM 1705 C CA . LYS A 1 209 ? -9.377 10.237 3.858 1.00 90.81 209 LYS A CA 1
ATOM 1706 C C . LYS A 1 209 ? -10.184 8.952 3.747 1.00 90.81 209 LYS A C 1
ATOM 1708 O O . LYS A 1 209 ? -11.101 8.880 2.933 1.00 90.81 209 LYS A O 1
ATOM 1713 N N . TYR A 1 210 ? -9.810 7.923 4.499 1.00 94.88 210 TYR A N 1
ATOM 1714 C CA . TYR A 1 210 ? -10.450 6.617 4.425 1.00 94.88 210 TYR A CA 1
ATOM 1715 C C . TYR A 1 210 ? -11.596 6.527 5.439 1.00 94.88 210 TYR A C 1
ATOM 1717 O O . TYR A 1 210 ? -11.542 7.166 6.491 1.00 94.88 210 TYR A O 1
ATOM 1725 N N . PRO A 1 211 ? -12.641 5.731 5.154 1.00 94.06 211 PRO A N 1
ATOM 1726 C CA . PRO A 1 211 ? -13.708 5.489 6.116 1.00 94.06 211 PRO A CA 1
ATOM 1727 C C . PRO A 1 211 ? -13.163 4.853 7.399 1.00 94.06 211 PRO A C 1
ATOM 1729 O O . PRO A 1 211 ? -12.352 3.935 7.324 1.00 94.06 211 PRO A O 1
ATOM 1732 N N . VAL A 1 212 ? -13.677 5.243 8.568 1.00 92.69 212 VAL A N 1
ATOM 1733 C CA . VAL A 1 212 ? -13.324 4.627 9.866 1.00 92.69 212 VAL A CA 1
ATOM 1734 C C . VAL A 1 212 ? -13.433 3.097 9.824 1.00 92.69 212 VAL A C 1
ATOM 1736 O O . VAL A 1 212 ? -12.548 2.394 10.310 1.00 92.69 212 VAL A O 1
ATOM 1739 N N . GLN A 1 213 ? -14.480 2.573 9.174 1.00 92.75 213 GLN A N 1
ATOM 1740 C CA . GLN A 1 213 ? -14.708 1.132 9.048 1.00 92.75 213 GLN A CA 1
ATOM 1741 C C . GLN A 1 213 ? -13.549 0.395 8.360 1.00 92.75 213 GLN A C 1
ATOM 1743 O O . GLN A 1 213 ? -13.292 -0.763 8.675 1.00 92.75 213 GLN A O 1
ATOM 1748 N N . TYR A 1 214 ? -12.822 1.059 7.458 1.00 95.38 214 TYR A N 1
ATOM 1749 C CA . TYR A 1 214 ? -11.649 0.479 6.807 1.00 95.38 214 TYR A CA 1
ATOM 1750 C C . TYR A 1 214 ? -10.572 0.100 7.834 1.00 95.38 214 TYR A C 1
ATOM 1752 O O . TYR A 1 214 ? -10.032 -1.003 7.787 1.00 95.38 214 TYR A O 1
ATOM 1760 N N . PHE A 1 215 ? -10.305 0.983 8.801 1.00 94.12 215 PHE A N 1
ATOM 1761 C CA . PHE A 1 215 ? -9.315 0.736 9.850 1.00 94.12 215 PHE A CA 1
ATOM 1762 C C . PHE A 1 215 ? -9.810 -0.268 10.891 1.00 94.12 215 PHE A C 1
ATOM 1764 O O . PHE A 1 215 ? -9.027 -1.093 11.344 1.00 94.12 215 PHE A O 1
ATOM 1771 N N . ILE A 1 216 ? -11.107 -0.272 11.215 1.00 89.88 216 ILE A N 1
ATOM 1772 C CA . ILE A 1 216 ? -11.690 -1.313 12.079 1.00 89.88 216 ILE A CA 1
ATOM 1773 C C . ILE A 1 216 ? -11.499 -2.696 11.453 1.00 89.88 216 ILE A C 1
ATOM 1775 O O . ILE A 1 216 ? -11.101 -3.631 12.141 1.00 89.88 216 ILE A O 1
ATOM 1779 N N . ASN A 1 217 ? -11.728 -2.828 10.145 1.00 92.31 217 ASN A N 1
ATOM 1780 C CA . ASN A 1 217 ? -11.517 -4.098 9.457 1.00 92.31 217 ASN A CA 1
ATOM 1781 C C . ASN A 1 217 ? -10.033 -4.512 9.465 1.00 92.31 217 ASN A C 1
ATOM 1783 O O . ASN A 1 217 ? -9.750 -5.701 9.526 1.00 92.31 217 ASN A O 1
ATOM 1787 N N . LEU A 1 218 ? -9.083 -3.568 9.427 1.00 92.62 218 LEU A N 1
ATOM 1788 C CA . LEU A 1 218 ? -7.647 -3.882 9.514 1.00 92.62 218 LEU A CA 1
ATOM 1789 C C . LEU A 1 218 ? -7.214 -4.395 10.886 1.00 92.62 218 LEU A C 1
ATOM 1791 O O . LEU A 1 218 ? -6.201 -5.082 10.974 1.00 92.62 218 LEU A O 1
ATOM 1795 N N . LEU A 1 219 ? -7.965 -4.111 11.954 1.00 87.94 219 LEU A N 1
ATOM 1796 C CA . LEU A 1 219 ? -7.676 -4.712 13.256 1.00 87.94 219 LEU A CA 1
ATOM 1797 C C . LEU A 1 219 ? -7.747 -6.243 13.182 1.00 87.94 219 LEU A C 1
ATOM 1799 O O . LEU A 1 219 ? -6.999 -6.920 13.871 1.00 87.94 219 LEU A O 1
ATOM 1803 N N . GLN A 1 220 ? -8.565 -6.797 12.285 1.00 86.12 220 GLN A N 1
ATOM 1804 C CA . GLN A 1 220 ? -8.696 -8.242 12.084 1.00 86.12 220 GLN A CA 1
ATOM 1805 C C . GLN A 1 220 ? -7.490 -8.893 11.386 1.00 86.12 220 GLN A C 1
ATOM 1807 O O . GLN A 1 220 ? -7.487 -10.113 11.228 1.00 86.12 220 GLN A O 1
ATOM 1812 N N . ALA A 1 221 ? -6.480 -8.118 10.975 1.00 88.06 221 ALA A N 1
ATOM 1813 C CA . ALA A 1 221 ? -5.248 -8.654 10.408 1.00 88.06 221 ALA A CA 1
ATOM 1814 C C . ALA A 1 221 ? -4.561 -9.632 11.375 1.00 88.06 221 ALA A C 1
ATOM 1816 O O . ALA A 1 221 ? -4.680 -9.526 12.596 1.00 88.06 221 ALA A O 1
ATOM 1817 N N . TYR A 1 222 ? -3.812 -10.592 10.835 1.00 86.31 222 TYR A N 1
ATOM 1818 C CA . TYR A 1 222 ? -3.123 -11.590 11.657 1.00 86.31 222 TYR A CA 1
ATOM 1819 C C . TYR A 1 222 ? -1.922 -11.013 12.414 1.00 86.31 222 TYR A C 1
ATOM 1821 O O . TYR A 1 222 ? -1.604 -11.480 13.507 1.00 86.31 222 TYR A O 1
ATOM 1829 N N . ASP A 1 223 ? -1.259 -10.005 11.850 1.00 87.75 223 ASP A N 1
ATOM 1830 C CA . ASP A 1 223 ? -0.011 -9.467 12.376 1.00 87.75 223 ASP A CA 1
ATOM 1831 C C . ASP A 1 223 ? -0.208 -8.202 13.230 1.00 87.75 223 ASP A C 1
ATOM 1833 O O . ASP A 1 223 ? -1.130 -7.407 13.033 1.00 87.75 223 ASP A O 1
ATOM 1837 N N . ASN A 1 224 ? 0.692 -8.002 14.192 1.00 84.38 224 ASN A N 1
ATOM 1838 C CA . ASN A 1 224 ? 0.587 -6.904 15.153 1.00 84.38 224 ASN A CA 1
ATOM 1839 C C . ASN A 1 224 ? 0.973 -5.539 14.570 1.00 84.38 224 ASN A C 1
ATOM 1841 O O . ASN A 1 224 ? 0.550 -4.515 15.111 1.00 84.38 224 ASN A O 1
ATOM 1845 N N . ASP A 1 225 ? 1.755 -5.493 13.491 1.00 88.38 225 ASP A N 1
ATOM 1846 C CA . ASP A 1 225 ? 2.176 -4.231 12.880 1.00 88.38 225 ASP A CA 1
ATOM 1847 C C . ASP A 1 225 ? 1.001 -3.564 12.164 1.00 88.38 225 ASP A C 1
ATOM 1849 O O . ASP A 1 225 ? 0.760 -2.368 12.345 1.00 88.38 225 ASP A O 1
ATOM 1853 N N . THR A 1 226 ? 0.214 -4.349 11.429 1.00 91.81 226 THR A N 1
ATOM 1854 C CA . THR A 1 226 ? -1.023 -3.909 10.779 1.00 91.81 226 THR A CA 1
ATOM 1855 C C . THR A 1 226 ? -2.059 -3.465 11.804 1.00 91.81 226 THR A C 1
ATOM 1857 O O . THR A 1 226 ? -2.651 -2.393 11.651 1.00 91.81 226 THR A O 1
ATOM 1860 N N . LYS A 1 227 ? -2.229 -4.218 12.900 1.00 87.38 227 LYS A N 1
ATOM 1861 C CA . LYS A 1 227 ? -3.097 -3.809 14.019 1.00 87.38 227 LYS A CA 1
ATOM 1862 C C . LYS A 1 227 ? -2.653 -2.479 14.620 1.00 87.38 227 LYS A C 1
ATOM 1864 O O . LYS A 1 227 ? -3.464 -1.567 14.763 1.00 87.38 227 LYS A O 1
ATOM 1869 N N . SER A 1 228 ? -1.360 -2.343 14.916 1.00 85.56 228 SER A N 1
ATOM 1870 C CA . SER A 1 228 ? -0.787 -1.117 15.488 1.00 85.56 228 SER A CA 1
ATOM 1871 C C . SER A 1 228 ? -0.972 0.079 14.550 1.00 85.56 228 SER A C 1
ATOM 1873 O O . SER A 1 228 ? -1.348 1.165 14.987 1.00 85.56 228 SER A O 1
ATOM 1875 N N . PHE A 1 229 ? -0.777 -0.126 13.246 1.00 91.94 229 PHE A N 1
ATOM 1876 C CA . PHE A 1 229 ? -1.023 0.884 12.220 1.00 91.94 229 PHE A CA 1
ATOM 1877 C C . PHE A 1 229 ? -2.491 1.329 12.185 1.00 91.94 229 PHE A C 1
ATOM 1879 O O . PHE A 1 229 ? -2.783 2.528 12.143 1.00 91.94 229 PHE A O 1
ATOM 1886 N N . ALA A 1 230 ? -3.420 0.372 12.200 1.00 92.56 230 ALA A N 1
ATOM 1887 C CA . ALA A 1 230 ? -4.852 0.641 12.178 1.00 92.56 230 ALA A CA 1
ATOM 1888 C C . ALA A 1 230 ? -5.293 1.434 13.414 1.00 92.56 230 ALA A C 1
ATOM 1890 O O . ALA A 1 230 ? -6.014 2.424 13.280 1.00 92.56 230 ALA A O 1
ATOM 1891 N N . LEU A 1 231 ? -4.801 1.059 14.596 1.00 86.50 231 LEU A N 1
ATOM 1892 C CA . LEU A 1 231 ? -5.052 1.791 15.836 1.00 86.50 231 LEU A CA 1
ATOM 1893 C C . LEU A 1 231 ? -4.533 3.216 15.787 1.00 86.50 231 LEU A C 1
ATOM 1895 O O . LEU A 1 231 ? -5.269 4.143 16.119 1.00 86.50 231 LEU A O 1
ATOM 1899 N N . PHE A 1 232 ? -3.307 3.399 15.305 1.00 89.06 232 PHE A N 1
ATOM 1900 C CA . PHE A 1 232 ? -2.736 4.726 15.153 1.00 89.06 232 PHE A CA 1
ATOM 1901 C C . PHE A 1 232 ? -3.593 5.602 14.223 1.00 89.06 232 PHE A C 1
ATOM 1903 O O . PHE A 1 232 ? -3.872 6.760 14.531 1.00 89.06 232 PHE A O 1
ATOM 1910 N N . CYS A 1 233 ? -4.110 5.043 13.123 1.00 93.38 233 CYS A N 1
ATOM 1911 C CA . CYS A 1 233 ? -5.042 5.756 12.245 1.00 93.38 233 CYS A CA 1
ATOM 1912 C C . CYS A 1 233 ? -6.365 6.114 12.946 1.00 93.38 233 CYS A C 1
ATOM 1914 O O . CYS A 1 233 ? -6.862 7.229 12.774 1.00 93.38 233 CYS A O 1
ATOM 1916 N N . LEU A 1 234 ? -6.930 5.197 13.738 1.00 90.56 234 LEU A N 1
ATOM 1917 C CA . LEU A 1 234 ? -8.160 5.432 14.505 1.00 90.56 234 LEU A CA 1
ATOM 1918 C C . LEU A 1 234 ? -7.964 6.521 15.571 1.00 90.56 234 LEU A C 1
ATOM 1920 O O . LEU A 1 234 ? -8.826 7.386 15.707 1.00 90.56 234 LEU A O 1
ATOM 1924 N N . GLN A 1 235 ? -6.822 6.540 16.265 1.00 86.50 235 GLN A N 1
ATOM 1925 C CA . GLN A 1 235 ? -6.456 7.598 17.216 1.00 86.50 235 GLN A CA 1
ATOM 1926 C C . GLN A 1 235 ? -6.356 8.967 16.536 1.00 86.50 235 GLN A C 1
ATOM 1928 O O . GLN A 1 235 ? -6.920 9.949 17.028 1.00 86.50 235 GLN A O 1
ATOM 1933 N N . LEU A 1 236 ? -5.688 9.040 15.380 1.00 90.00 236 LEU A N 1
ATOM 1934 C CA . LEU A 1 236 ? -5.560 10.283 14.613 1.00 90.00 236 LEU A CA 1
ATOM 1935 C C . LEU A 1 236 ? -6.919 10.821 14.145 1.00 90.00 236 LEU A C 1
ATOM 1937 O O . LEU A 1 236 ? -7.119 12.036 14.121 1.00 90.00 236 LEU A O 1
ATOM 1941 N N . ASN A 1 237 ? -7.868 9.933 13.831 1.00 89.62 237 ASN A N 1
ATOM 1942 C CA . ASN A 1 237 ? -9.225 10.292 13.420 1.00 89.62 237 ASN A CA 1
ATOM 1943 C C . ASN A 1 237 ? -10.285 10.035 14.512 1.00 89.62 237 ASN A C 1
ATOM 1945 O O . ASN A 1 237 ? -11.450 9.761 14.213 1.00 89.62 237 ASN A O 1
ATOM 1949 N N . LYS A 1 238 ? -9.909 10.161 15.794 1.00 84.81 238 LYS A N 1
ATOM 1950 C CA . LYS A 1 238 ? -10.811 9.872 16.923 1.00 84.81 238 LYS A CA 1
ATOM 1951 C C . LYS A 1 238 ? -12.110 10.679 16.910 1.00 84.81 238 LYS A C 1
ATOM 1953 O O . LYS A 1 238 ? -13.139 10.182 17.334 1.00 84.81 238 LYS A O 1
ATOM 1958 N N . LYS A 1 239 ? -12.095 11.892 16.345 1.00 84.62 239 LYS A N 1
ATOM 1959 C CA . LYS A 1 239 ? -13.280 12.761 16.202 1.00 84.62 239 LYS A CA 1
ATOM 1960 C C . LYS A 1 239 ? -14.374 12.188 15.299 1.00 84.62 239 LYS A C 1
ATOM 1962 O O . LYS A 1 239 ? -15.518 12.604 15.428 1.00 84.62 239 LYS A O 1
ATOM 1967 N N . SER A 1 240 ? -14.023 11.286 14.385 1.00 87.19 240 SER A N 1
ATOM 1968 C CA . SER A 1 240 ? -14.977 10.660 13.464 1.00 87.19 240 SER A CA 1
ATOM 1969 C C . SER A 1 240 ? -15.495 9.312 13.970 1.00 87.19 240 SER A C 1
ATOM 1971 O O . SER A 1 240 ? -16.303 8.687 13.283 1.00 87.19 240 SER A O 1
ATOM 1973 N N . LEU A 1 241 ? -15.021 8.828 15.127 1.00 84.81 241 LEU A N 1
ATOM 1974 C CA . LEU A 1 241 ? -15.516 7.581 15.704 1.00 84.81 241 LEU A CA 1
ATOM 1975 C C . LEU A 1 241 ? -16.914 7.799 16.291 1.00 84.81 241 LEU A C 1
ATOM 1977 O O . LEU A 1 241 ? -17.197 8.811 16.925 1.00 84.81 241 LEU A O 1
ATOM 1981 N N . THR A 1 242 ? -17.780 6.817 16.075 1.00 83.44 242 THR A N 1
ATOM 1982 C CA . THR A 1 242 ? -19.101 6.722 16.704 1.00 83.44 242 THR A CA 1
ATOM 1983 C C . THR A 1 242 ? -19.081 5.693 17.833 1.00 83.44 242 THR A C 1
ATOM 1985 O O . THR A 1 242 ? -18.195 4.837 17.882 1.00 83.44 242 THR A O 1
ATOM 1988 N N . GLU A 1 243 ? -20.099 5.698 18.691 1.00 73.31 243 GLU A N 1
ATOM 1989 C CA . GLU A 1 243 ? -20.293 4.678 19.735 1.00 73.31 243 GLU A CA 1
ATOM 1990 C C . GLU A 1 243 ? -20.251 3.243 19.174 1.00 73.31 243 GLU A C 1
ATOM 1992 O O . GLU A 1 243 ? -19.570 2.372 19.712 1.00 73.31 243 GLU A O 1
ATOM 1997 N N . ASN A 1 244 ? -20.875 3.004 18.014 1.00 77.75 244 ASN A N 1
ATOM 1998 C CA . ASN A 1 244 ? -20.838 1.701 17.338 1.00 77.75 244 ASN A CA 1
ATOM 1999 C C . ASN A 1 244 ? -19.421 1.298 16.894 1.00 77.75 244 ASN A C 1
ATOM 2001 O O . ASN A 1 244 ? -19.066 0.113 16.900 1.00 77.75 244 ASN A O 1
ATOM 2005 N N . ASN A 1 245 ? -18.597 2.273 16.499 1.00 83.69 245 ASN A N 1
ATOM 2006 C CA . ASN A 1 245 ? -17.201 2.017 16.159 1.00 83.69 245 ASN A CA 1
ATOM 2007 C C . ASN A 1 245 ? -16.410 1.616 17.404 1.00 83.69 245 ASN A C 1
ATOM 2009 O O . ASN A 1 245 ? -15.687 0.623 17.356 1.00 83.69 245 ASN A O 1
ATOM 2013 N N . LEU A 1 246 ? -16.594 2.327 18.518 1.00 75.81 246 LEU A N 1
ATOM 2014 C CA . LEU A 1 246 ? -15.939 2.018 19.791 1.00 75.81 246 LEU A CA 1
ATOM 2015 C C . LEU A 1 246 ? -16.323 0.628 20.298 1.00 75.81 246 LEU A C 1
ATOM 2017 O O . LEU A 1 246 ? -15.437 -0.155 20.635 1.00 75.81 246 LEU A O 1
ATOM 2021 N N . ALA A 1 247 ? -17.610 0.278 20.255 1.00 71.62 247 ALA A N 1
ATOM 2022 C CA . ALA A 1 247 ? -18.102 -1.054 20.600 1.00 71.62 247 ALA A CA 1
ATOM 2023 C C . ALA A 1 247 ? -17.412 -2.160 19.776 1.00 71.62 247 ALA A C 1
ATOM 2025 O O . ALA A 1 247 ? -17.006 -3.191 20.317 1.00 71.62 247 ALA A O 1
ATOM 2026 N N . SER A 1 248 ? -17.227 -1.930 18.471 1.00 77.19 248 SER A N 1
ATOM 2027 C CA . SER A 1 248 ? -16.558 -2.876 17.565 1.00 77.19 248 SER A CA 1
ATOM 2028 C C . SER A 1 248 ? -15.069 -3.037 17.884 1.00 77.19 248 SER A C 1
ATOM 2030 O O . SER A 1 248 ?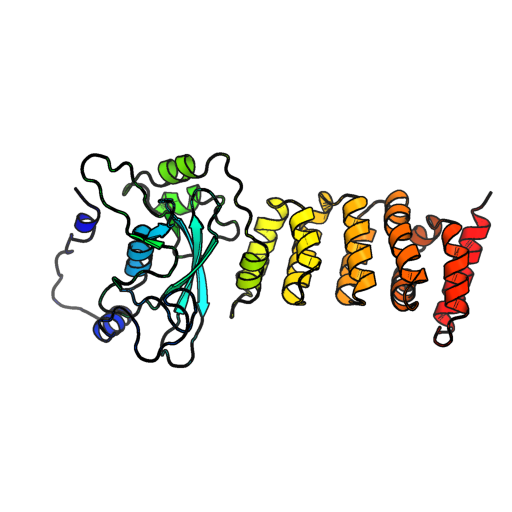 -14.567 -4.161 17.921 1.00 77.19 248 SER A O 1
ATOM 2032 N N . ILE A 1 249 ? -14.373 -1.926 18.146 1.00 77.38 249 ILE A N 1
ATOM 2033 C CA . ILE A 1 249 ? -12.951 -1.916 18.518 1.00 77.38 249 ILE A CA 1
ATOM 2034 C C . ILE A 1 249 ? -12.755 -2.634 19.863 1.00 77.38 249 ILE A C 1
ATOM 2036 O O . ILE A 1 249 ? -11.887 -3.498 19.979 1.00 77.38 249 ILE A O 1
ATOM 2040 N N . CYS A 1 250 ? -13.611 -2.345 20.848 1.00 72.31 250 CYS A N 1
ATOM 2041 C CA . CYS A 1 250 ? -13.609 -2.993 22.158 1.00 72.31 250 CYS A CA 1
ATOM 2042 C C . CYS A 1 250 ? -13.814 -4.502 22.036 1.00 72.31 250 CYS A C 1
ATOM 2044 O O . CYS A 1 250 ? -13.002 -5.281 22.530 1.00 72.31 250 CYS A O 1
ATOM 2046 N N . LYS A 1 251 ? -14.857 -4.931 21.314 1.00 70.50 251 LYS A N 1
ATOM 2047 C CA . LYS A 1 251 ? -15.125 -6.354 21.071 1.00 70.50 251 LYS A CA 1
ATOM 2048 C C . LYS A 1 251 ? -13.913 -7.060 20.466 1.00 70.50 251 LYS A C 1
ATOM 2050 O O . LYS A 1 251 ? -13.575 -8.158 20.896 1.00 70.50 251 LYS A O 1
ATOM 2055 N N . PHE A 1 252 ? -13.266 -6.434 19.484 1.00 72.38 252 PHE A N 1
ATOM 2056 C CA . PHE A 1 252 ? -12.075 -6.995 18.860 1.00 72.38 252 PHE A CA 1
ATOM 2057 C C . PHE A 1 252 ? -10.923 -7.159 19.863 1.00 72.38 252 PHE A C 1
ATOM 2059 O O . PHE A 1 252 ? -10.320 -8.227 19.926 1.00 72.38 252 PHE A O 1
ATOM 2066 N N . ALA A 1 253 ? -10.639 -6.140 2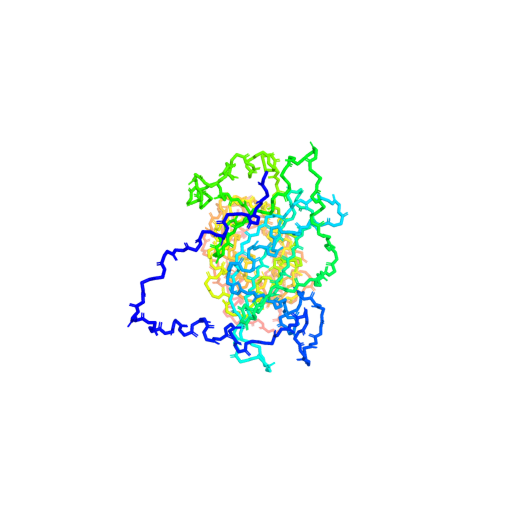0.668 1.00 69.12 253 ALA A N 1
ATOM 2067 C CA . ALA A 1 253 ? -9.531 -6.180 21.613 1.00 69.12 253 ALA A CA 1
ATOM 2068 C C . ALA A 1 253 ? -9.688 -7.212 22.708 1.00 69.12 253 ALA A C 1
ATOM 2070 O O . ALA A 1 253 ? -8.763 -7.983 22.967 1.00 69.12 253 ALA A O 1
ATOM 2071 N N . PHE A 1 254 ? -10.885 -7.269 23.283 1.00 65.38 254 PHE A N 1
ATOM 2072 C CA . PHE A 1 254 ? -11.188 -8.247 24.304 1.00 65.38 254 PHE A CA 1
ATOM 2073 C C . PHE A 1 254 ? -11.016 -9.663 23.752 1.00 65.38 254 PHE A C 1
ATOM 2075 O O . PHE A 1 254 ? -10.279 -10.436 24.350 1.00 65.38 254 PHE A O 1
ATOM 2082 N N . LEU A 1 255 ? -11.543 -9.963 22.556 1.00 64.62 255 LEU A N 1
ATOM 2083 C CA . LEU A 1 255 ? -11.397 -11.276 21.908 1.00 64.62 255 LEU A CA 1
ATOM 2084 C C . LEU A 1 255 ? -9.951 -11.719 21.639 1.00 64.62 255 LEU A C 1
ATOM 2086 O O . LEU A 1 255 ? -9.724 -12.914 21.461 1.00 64.62 255 LEU A O 1
ATOM 2090 N N . ASN A 1 256 ? -8.990 -10.795 21.586 1.00 66.31 256 ASN A N 1
ATOM 2091 C CA . ASN A 1 256 ? -7.603 -11.099 21.228 1.00 66.31 256 ASN A CA 1
ATOM 2092 C C . ASN A 1 256 ? -6.619 -11.042 22.412 1.00 66.31 256 ASN A C 1
ATOM 2094 O O . ASN A 1 256 ? -5.443 -11.322 22.198 1.00 66.31 256 ASN A O 1
ATOM 2098 N N . ASP A 1 257 ? -7.073 -10.697 23.626 1.00 64.06 257 ASP A N 1
ATOM 2099 C CA . ASP A 1 257 ? -6.239 -10.541 24.839 1.00 64.06 257 ASP A CA 1
ATOM 2100 C C . ASP A 1 257 ? -4.968 -9.684 24.613 1.00 64.06 257 ASP A C 1
ATOM 2102 O O . ASP A 1 257 ? -3.899 -9.935 25.172 1.00 64.06 257 ASP A O 1
ATOM 2106 N N . ASP A 1 258 ? -5.063 -8.662 23.753 1.00 66.69 258 ASP A N 1
ATOM 2107 C CA . ASP A 1 258 ? -3.932 -7.806 23.382 1.00 66.69 258 ASP A CA 1
ATOM 2108 C C . ASP A 1 258 ? -3.877 -6.567 24.288 1.00 66.69 258 ASP A C 1
ATOM 2110 O O . ASP A 1 258 ? -4.671 -5.630 24.178 1.00 66.69 258 ASP A O 1
ATOM 2114 N N . TRP A 1 259 ? -2.920 -6.562 25.217 1.00 62.28 259 TRP A N 1
ATOM 2115 C CA . TRP A 1 259 ? -2.788 -5.515 26.230 1.00 62.28 259 TRP A CA 1
ATOM 2116 C C . TRP A 1 259 ? -2.437 -4.132 25.656 1.00 62.28 259 TRP A C 1
ATOM 2118 O O . TRP A 1 259 ? -2.911 -3.130 26.190 1.00 62.28 259 TRP A O 1
ATOM 2128 N N . LYS A 1 260 ? -1.667 -4.048 24.560 1.00 61.19 260 LYS A N 1
ATOM 2129 C CA . LYS A 1 260 ? -1.332 -2.754 23.924 1.00 61.19 260 LYS A CA 1
ATOM 2130 C C . LYS A 1 260 ? -2.554 -2.143 23.264 1.00 61.19 260 LYS A C 1
ATOM 2132 O O . LYS A 1 260 ? -2.776 -0.935 23.299 1.00 61.19 260 LYS A O 1
ATOM 2137 N N . LEU A 1 261 ? -3.356 -3.005 22.656 1.00 65.00 261 LEU A N 1
ATOM 2138 C CA . LEU A 1 261 ? -4.624 -2.634 22.065 1.00 65.00 261 LEU A CA 1
ATOM 2139 C C . LEU A 1 261 ? -5.616 -2.162 23.145 1.00 65.00 261 LEU A C 1
ATOM 2141 O O . LEU A 1 261 ? -6.311 -1.170 22.930 1.00 65.00 261 LEU A O 1
ATOM 2145 N N . ASN A 1 262 ? -5.617 -2.790 24.326 1.00 65.62 262 ASN A N 1
ATOM 2146 C CA . ASN A 1 262 ? -6.413 -2.339 25.471 1.00 65.62 262 ASN A CA 1
ATOM 2147 C C . ASN A 1 262 ? -6.000 -0.942 25.977 1.00 65.62 262 ASN A C 1
ATOM 2149 O O . ASN A 1 262 ? -6.879 -0.133 26.268 1.00 65.62 262 ASN A O 1
ATOM 2153 N N . GLU A 1 263 ? -4.701 -0.619 26.040 1.00 65.44 263 GLU A N 1
ATOM 2154 C CA . GLU A 1 263 ? -4.214 0.727 26.410 1.00 65.44 263 GLU A CA 1
ATOM 2155 C C . GLU A 1 263 ? -4.741 1.818 25.471 1.00 65.44 263 GLU A C 1
ATOM 2157 O O . GLU A 1 263 ? -5.289 2.829 25.915 1.00 65.44 263 GLU A O 1
ATOM 2162 N N . ILE A 1 264 ? -4.627 1.587 24.162 1.00 64.62 264 ILE A N 1
ATOM 2163 C CA . ILE A 1 264 ? -5.085 2.537 23.140 1.00 64.62 264 ILE A CA 1
ATOM 2164 C C . ILE A 1 264 ? -6.604 2.712 23.195 1.00 64.62 264 ILE A C 1
ATOM 2166 O O . ILE A 1 264 ? -7.119 3.817 23.015 1.00 64.62 264 ILE A O 1
ATOM 2170 N N . ILE A 1 265 ? -7.339 1.635 23.467 1.00 66.19 265 ILE A N 1
ATOM 2171 C CA . ILE A 1 265 ? -8.789 1.706 23.633 1.00 66.19 265 ILE A CA 1
ATOM 2172 C C . ILE A 1 265 ? -9.150 2.575 24.816 1.00 66.19 265 ILE A C 1
ATOM 2174 O O . ILE A 1 265 ? -10.000 3.436 24.656 1.00 66.19 265 ILE A O 1
ATOM 2178 N N . ILE A 1 266 ? -8.503 2.416 25.965 1.00 65.62 266 ILE A N 1
ATOM 2179 C CA . ILE A 1 266 ? -8.795 3.257 27.131 1.00 65.62 266 ILE A CA 1
ATOM 2180 C C . ILE A 1 266 ? -8.578 4.736 26.804 1.00 65.62 266 ILE A C 1
ATOM 2182 O O . ILE A 1 266 ? -9.425 5.563 27.138 1.00 65.62 266 ILE A O 1
ATOM 2186 N N . GLU A 1 267 ? -7.505 5.071 26.087 1.00 67.44 267 GLU A N 1
ATOM 2187 C CA . GLU A 1 267 ? -7.276 6.444 25.627 1.00 67.44 267 GLU A CA 1
ATOM 2188 C C . GLU A 1 267 ? -8.416 6.947 24.721 1.00 67.44 267 GLU A C 1
ATOM 2190 O O . GLU A 1 267 ? -8.877 8.082 24.865 1.00 67.44 267 GLU A O 1
ATOM 2195 N N . LEU A 1 268 ? -8.899 6.100 23.805 1.00 66.75 268 LEU A N 1
ATOM 2196 C CA . LEU A 1 268 ? -10.038 6.419 22.945 1.00 66.75 268 LEU A CA 1
ATOM 2197 C C . LEU A 1 268 ? -11.330 6.573 23.750 1.00 66.75 268 LEU A C 1
ATOM 2199 O O . LEU A 1 268 ? -12.055 7.529 23.522 1.00 66.75 268 LEU A O 1
ATOM 2203 N N . VAL A 1 269 ? -11.616 5.682 24.698 1.00 64.00 269 VAL A N 1
ATOM 2204 C CA . VAL A 1 269 ? -12.822 5.720 25.537 1.00 64.00 269 VAL A CA 1
ATOM 2205 C C . VAL A 1 269 ? -12.853 6.982 26.390 1.00 64.00 269 VAL A C 1
ATOM 2207 O O . VAL A 1 269 ? -13.875 7.659 26.418 1.00 64.00 269 VAL A O 1
ATOM 2210 N N . ASN A 1 270 ? -11.724 7.357 26.994 1.00 62.69 270 ASN A N 1
ATOM 2211 C CA . ASN A 1 270 ? -11.601 8.578 27.793 1.00 62.69 270 ASN A CA 1
ATOM 2212 C C . ASN A 1 270 ? -11.840 9.865 26.982 1.00 62.69 270 ASN A C 1
ATOM 2214 O O . ASN A 1 270 ? -12.098 10.917 27.562 1.00 62.69 270 ASN A O 1
ATOM 2218 N N . TYR A 1 271 ? -11.745 9.808 25.649 1.00 65.94 271 TYR A N 1
ATOM 2219 C CA . TYR A 1 271 ? -12.051 10.939 24.773 1.00 65.94 271 TYR A CA 1
ATOM 2220 C C . TYR A 1 271 ? -13.560 11.150 24.556 1.00 65.94 271 TYR A C 1
ATOM 2222 O O . TYR A 1 271 ? -13.972 12.263 24.227 1.00 65.94 271 TYR A O 1
ATOM 2230 N N . PHE A 1 272 ? -14.382 10.110 24.705 1.00 62.28 272 PHE A N 1
ATOM 2231 C CA . PHE A 1 272 ? -15.824 10.181 24.479 1.00 62.28 272 PHE A CA 1
ATOM 2232 C C . PHE A 1 272 ? -16.581 10.416 25.793 1.00 62.28 272 PHE A C 1
ATOM 2234 O O . PHE A 1 272 ? -16.233 9.863 26.832 1.00 62.28 272 PHE A O 1
ATOM 2241 N N . ASP A 1 273 ? -17.608 11.269 25.742 1.00 55.56 273 ASP A N 1
ATOM 2242 C CA . ASP A 1 273 ? -18.358 11.726 26.917 1.00 55.56 273 ASP A CA 1
ATOM 2243 C C . ASP A 1 273 ? -18.941 10.553 27.733 1.00 55.56 273 ASP A C 1
ATOM 2245 O O . ASP A 1 273 ? -19.388 9.541 27.176 1.00 55.56 273 ASP A O 1
ATOM 2249 N N . LYS A 1 274 ? -18.868 10.668 29.063 1.00 55.94 274 LYS A N 1
ATOM 2250 C CA . LYS A 1 274 ? -18.686 9.529 29.981 1.00 55.94 274 LYS A CA 1
ATOM 2251 C C . LYS A 1 274 ? -19.924 8.636 30.171 1.00 55.94 274 LYS A C 1
ATOM 2253 O O . LYS A 1 274 ? -19.751 7.494 30.572 1.00 55.94 274 LYS A O 1
ATOM 2258 N N . GLU A 1 275 ? -21.151 9.065 29.861 1.00 51.22 275 GLU A N 1
ATOM 2259 C CA . GLU A 1 275 ? -22.357 8.251 30.145 1.00 51.22 275 GLU A CA 1
ATOM 2260 C C . GLU A 1 275 ? -22.785 7.301 29.010 1.00 51.22 275 GLU A C 1
ATOM 2262 O O . GLU A 1 275 ? -22.939 6.096 29.228 1.00 51.22 275 GLU A O 1
ATOM 2267 N N . ASN A 1 276 ? -22.964 7.792 27.779 1.00 51.12 276 ASN A N 1
ATOM 2268 C CA . ASN A 1 276 ? -23.479 6.959 26.673 1.00 51.12 276 ASN A CA 1
ATOM 2269 C C . ASN A 1 276 ? -22.404 6.033 26.078 1.00 51.12 276 ASN A C 1
ATOM 2271 O O . ASN A 1 276 ? -22.670 4.893 25.678 1.00 51.12 276 ASN A O 1
ATOM 2275 N N . THR A 1 277 ? -21.153 6.490 26.093 1.00 54.22 277 THR A N 1
ATOM 2276 C CA . THR A 1 277 ? -19.990 5.720 25.635 1.00 54.22 277 THR A CA 1
ATOM 2277 C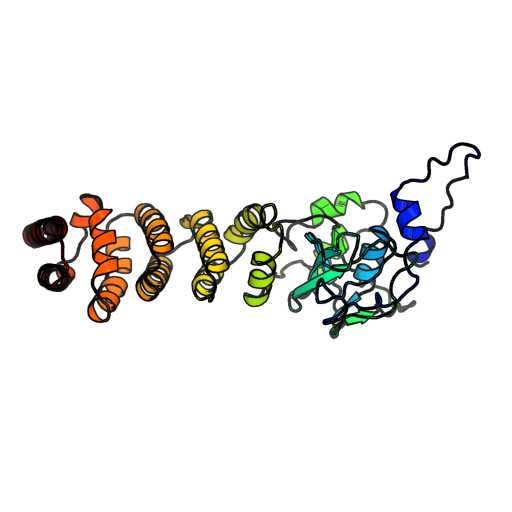 C . THR A 1 277 ? -19.774 4.485 26.503 1.00 54.22 277 THR A C 1
ATOM 2279 O O . THR A 1 277 ? -19.530 3.390 26.002 1.00 54.22 277 THR A O 1
ATOM 2282 N N . VAL A 1 278 ? -19.955 4.642 27.813 1.00 52.84 278 VAL A N 1
ATOM 2283 C CA . VAL A 1 278 ? -19.914 3.560 28.794 1.00 52.84 278 VAL A CA 1
ATOM 2284 C C . VAL A 1 278 ? -20.897 2.460 28.381 1.00 52.84 278 VAL A C 1
ATOM 2286 O O . VAL A 1 278 ? -20.467 1.339 28.114 1.00 52.84 278 VAL A O 1
ATOM 2289 N N . GLN A 1 279 ? -22.187 2.749 28.193 1.00 54.00 279 GLN A N 1
ATOM 2290 C CA . GLN A 1 279 ? -23.170 1.701 27.867 1.00 54.00 279 GLN A CA 1
ATOM 2291 C C . GLN A 1 279 ? -22.878 0.947 26.556 1.00 54.00 279 GLN A C 1
ATOM 2293 O O . GLN A 1 279 ? -23.029 -0.280 26.506 1.00 54.00 279 GLN A O 1
ATOM 2298 N N . SER A 1 280 ? -22.429 1.653 25.515 1.00 54.53 280 SER A N 1
ATOM 2299 C CA . SER A 1 280 ? -22.102 1.055 24.210 1.00 54.53 280 SER A CA 1
ATOM 2300 C C . SER A 1 280 ? -20.843 0.177 24.241 1.00 54.53 280 SER A C 1
ATOM 2302 O O . SER A 1 280 ? -20.773 -0.820 23.520 1.00 54.53 280 SER A O 1
ATOM 2304 N N . ILE A 1 281 ? -19.884 0.478 25.119 1.00 57.44 281 ILE A N 1
ATOM 2305 C CA . ILE A 1 281 ? -18.689 -0.346 25.369 1.00 57.44 281 ILE A CA 1
ATOM 2306 C C . ILE A 1 281 ? -19.007 -1.526 26.292 1.00 57.44 281 ILE A C 1
ATOM 2308 O O . ILE A 1 281 ? -18.467 -2.623 26.117 1.00 57.44 281 ILE A O 1
ATOM 2312 N N . PHE A 1 282 ? -19.900 -1.320 27.263 1.00 55.91 282 PHE A N 1
ATOM 2313 C CA . PHE A 1 282 ? -20.193 -2.309 28.293 1.00 55.91 282 PHE A CA 1
ATOM 2314 C C . PHE A 1 282 ? -20.952 -3.521 27.774 1.00 55.91 282 PHE A C 1
ATOM 2316 O O . PHE A 1 282 ? -20.619 -4.629 28.178 1.00 55.91 282 PHE A O 1
ATOM 2323 N N . ALA A 1 283 ? -21.924 -3.371 26.873 1.00 56.06 283 ALA A N 1
ATOM 2324 C CA . ALA A 1 283 ? -22.678 -4.531 26.387 1.00 56.06 283 ALA A CA 1
ATOM 2325 C C . ALA A 1 283 ? -21.794 -5.584 25.664 1.00 56.06 283 ALA A C 1
ATOM 2327 O O . ALA A 1 283 ? -21.878 -6.762 26.022 1.00 56.06 283 ALA A O 1
ATOM 2328 N N . PRO A 1 284 ? -20.889 -5.210 24.733 1.00 54.31 284 PRO A N 1
ATOM 2329 C CA . PRO A 1 284 ? -19.937 -6.152 24.133 1.00 54.31 284 PRO A CA 1
ATOM 2330 C C . PRO A 1 284 ? -18.922 -6.730 25.128 1.00 54.31 284 PRO A C 1
ATOM 2332 O O . PRO A 1 284 ? -18.577 -7.907 25.036 1.00 54.31 284 PRO A O 1
ATOM 2335 N N . LEU A 1 285 ? -18.444 -5.915 26.075 1.00 54.59 285 LEU A N 1
ATOM 2336 C CA . LEU A 1 285 ? -17.514 -6.331 27.130 1.00 54.59 285 LEU A CA 1
ATOM 2337 C C . LEU A 1 285 ? -18.158 -7.365 28.064 1.00 54.59 285 LEU A C 1
ATOM 2339 O O . LEU A 1 285 ? -17.556 -8.389 28.364 1.00 54.59 285 LEU A O 1
ATOM 2343 N N . VAL A 1 286 ? -19.406 -7.140 28.465 1.00 52.81 286 VAL A N 1
ATOM 2344 C CA . VAL A 1 286 ? -20.202 -8.059 29.284 1.00 52.81 286 VAL A CA 1
ATOM 2345 C C . VAL A 1 286 ? -20.435 -9.391 28.560 1.00 52.81 286 VAL A C 1
ATOM 2347 O O . VAL A 1 286 ? -20.229 -10.449 29.151 1.00 52.81 286 VAL A O 1
ATOM 2350 N N . GLU A 1 287 ? -20.785 -9.364 27.268 1.00 54.38 287 GLU A N 1
ATOM 2351 C CA . GLU A 1 287 ? -20.943 -10.587 26.464 1.00 54.38 287 GLU A CA 1
ATOM 2352 C C . GLU A 1 287 ? -19.620 -11.365 26.315 1.00 54.38 287 GLU A C 1
ATOM 2354 O O . GLU A 1 287 ? -19.613 -12.598 26.315 1.00 54.38 287 GLU A O 1
ATOM 2359 N N . TYR A 1 288 ? -18.490 -10.658 26.202 1.00 52.50 288 TYR A N 1
ATOM 2360 C CA . TYR A 1 288 ? -17.159 -11.264 26.152 1.00 52.50 288 TYR A CA 1
ATOM 2361 C C . TYR A 1 288 ? -16.769 -11.922 27.484 1.00 52.50 288 TYR A C 1
ATOM 2363 O O . TYR A 1 288 ? -16.323 -13.069 27.496 1.00 52.50 288 TYR A O 1
ATOM 2371 N N . LEU A 1 289 ? -16.978 -11.228 28.605 1.00 52.06 289 LEU A N 1
ATOM 2372 C CA . LEU A 1 289 ? -16.644 -11.707 29.953 1.00 52.06 289 LEU A CA 1
ATOM 2373 C C . LEU A 1 289 ? -17.492 -12.892 30.403 1.00 52.06 289 LEU A C 1
ATOM 2375 O O . LEU A 1 289 ? -17.081 -13.655 31.278 1.00 52.06 289 LEU A O 1
ATOM 2379 N N . ASP A 1 290 ? -18.678 -13.071 29.823 1.00 51.06 290 ASP A N 1
ATOM 2380 C CA . ASP A 1 290 ? -19.446 -14.284 30.076 1.00 51.06 290 ASP A CA 1
ATOM 2381 C C . ASP A 1 290 ? -18.790 -15.523 29.441 1.00 51.06 290 ASP A C 1
ATOM 2383 O O . ASP A 1 290 ? -18.888 -16.622 29.990 1.00 51.06 290 ASP A O 1
ATOM 2387 N N . LYS A 1 291 ? -18.069 -15.329 28.326 1.00 49.72 291 LYS A N 1
ATOM 2388 C CA . LYS A 1 291 ? -17.456 -16.385 27.503 1.00 49.72 291 LYS A CA 1
ATOM 2389 C C . LYS A 1 291 ? -15.966 -16.627 27.788 1.00 49.72 291 LYS A C 1
ATOM 2391 O O . LYS A 1 291 ? -15.489 -17.724 27.504 1.00 49.72 291 LYS A O 1
ATOM 2396 N N . HIS A 1 292 ? -15.235 -15.649 28.329 1.00 48.66 292 HIS A N 1
ATOM 2397 C CA . HIS A 1 292 ? -13.776 -15.704 28.488 1.00 48.66 292 HIS A CA 1
ATOM 2398 C C . HIS A 1 292 ? -13.297 -15.161 29.844 1.00 48.66 292 HIS A C 1
ATOM 2400 O O . HIS A 1 292 ? -13.935 -14.308 30.453 1.00 48.66 292 HIS A O 1
ATOM 2406 N N . ASP A 1 293 ? -12.163 -15.690 30.314 1.00 53.09 293 ASP A N 1
ATOM 2407 C CA . ASP A 1 293 ? -11.589 -15.401 31.631 1.00 53.09 293 ASP A CA 1
ATOM 2408 C C . ASP A 1 293 ? -11.313 -13.891 31.845 1.00 53.09 293 ASP A C 1
ATOM 2410 O O . ASP A 1 293 ? -10.899 -13.155 30.948 1.00 53.09 293 ASP A O 1
ATOM 2414 N N . ALA A 1 294 ? -11.538 -13.464 33.082 1.00 52.00 294 ALA A N 1
ATOM 2415 C CA . ALA A 1 294 ? -11.669 -12.141 33.691 1.00 52.00 294 ALA A CA 1
ATOM 2416 C C . ALA A 1 294 ? -10.633 -11.039 33.355 1.00 52.00 294 ALA A C 1
ATOM 2418 O O . ALA A 1 294 ? -10.806 -9.892 33.776 1.00 52.00 294 ALA A O 1
ATOM 2419 N N . LYS A 1 295 ? -9.546 -11.340 32.640 1.00 51.22 295 LYS A N 1
ATOM 2420 C CA . LYS A 1 295 ? -8.335 -10.497 32.575 1.00 51.22 295 LYS A CA 1
ATOM 2421 C C . LYS A 1 295 ? -8.551 -9.111 31.959 1.00 51.22 295 LYS A C 1
ATOM 2423 O O . LYS A 1 295 ? -7.991 -8.135 32.456 1.00 51.22 295 LYS A O 1
ATOM 2428 N N . GLY A 1 296 ? -9.407 -9.000 30.942 1.00 50.44 296 GLY A N 1
ATOM 2429 C CA . GLY A 1 296 ? -9.733 -7.718 30.305 1.00 50.44 296 GLY A CA 1
ATOM 2430 C C . GLY A 1 296 ? -10.493 -6.757 31.227 1.00 50.44 296 GLY A C 1
ATOM 2431 O O . GLY A 1 296 ? -10.187 -5.565 31.251 1.00 50.44 296 GLY A O 1
ATOM 2432 N N . LEU A 1 297 ? -11.426 -7.263 32.051 1.00 53.81 297 LEU A N 1
ATOM 2433 C CA . LEU A 1 297 ? -12.180 -6.410 32.980 1.00 53.81 297 LEU A CA 1
ATOM 2434 C C . LEU A 1 297 ? -11.300 -5.916 34.129 1.00 53.81 297 LEU A C 1
ATOM 2436 O O . LEU A 1 297 ? -11.437 -4.772 34.541 1.00 53.81 297 LEU A O 1
ATOM 2440 N N . ILE A 1 298 ? -10.348 -6.728 34.596 1.00 52.81 298 ILE A N 1
ATOM 2441 C CA . ILE A 1 298 ? -9.379 -6.335 35.634 1.00 52.81 298 ILE A CA 1
ATOM 2442 C C . ILE A 1 298 ? -8.620 -5.074 35.220 1.00 52.81 298 ILE A C 1
ATOM 2444 O O . ILE A 1 298 ? -8.438 -4.169 36.031 1.00 52.81 298 ILE A O 1
ATOM 2448 N N . TYR A 1 299 ? -8.193 -4.996 33.960 1.00 50.81 299 TYR A N 1
ATOM 2449 C CA . TYR A 1 299 ? -7.442 -3.850 33.461 1.00 50.81 299 TYR A CA 1
ATOM 2450 C C . TYR A 1 299 ? -8.331 -2.612 33.269 1.00 50.81 299 TYR A C 1
ATOM 2452 O O . TYR A 1 299 ? -7.977 -1.533 33.741 1.00 50.81 299 TYR A O 1
ATOM 2460 N N . VAL A 1 300 ? -9.529 -2.775 32.693 1.00 51.38 300 VAL A N 1
ATOM 2461 C CA . VAL A 1 300 ? -10.523 -1.688 32.575 1.00 51.38 300 VAL A CA 1
ATOM 2462 C C . VAL A 1 300 ? -10.874 -1.117 33.953 1.00 51.38 300 VAL A C 1
ATOM 2464 O O . VAL A 1 300 ? -10.846 0.095 34.143 1.00 51.38 300 VAL A O 1
ATOM 2467 N N . LEU A 1 301 ? -11.114 -1.977 34.947 1.00 55.25 301 LEU A N 1
ATOM 2468 C CA . LEU A 1 301 ? -11.389 -1.562 36.324 1.00 55.25 301 LEU A CA 1
ATOM 2469 C C . LEU A 1 301 ? -10.167 -0.931 36.998 1.00 55.25 301 LEU A C 1
ATOM 2471 O O . LEU A 1 301 ? -10.334 -0.080 37.866 1.00 55.25 301 LEU A O 1
ATOM 2475 N N . LYS A 1 302 ? -8.934 -1.311 36.633 1.00 51.72 302 LYS A N 1
ATOM 2476 C CA . LYS A 1 302 ? -7.707 -0.701 37.172 1.00 51.72 302 LYS A CA 1
ATOM 2477 C C . LYS A 1 302 ? -7.524 0.744 36.714 1.00 51.72 302 LYS A C 1
ATOM 2479 O O . LYS A 1 302 ? -7.138 1.557 37.548 1.00 51.72 302 LYS A O 1
ATOM 2484 N N . VAL A 1 303 ? -7.837 1.053 35.458 1.00 45.16 303 VAL A N 1
ATOM 2485 C CA . VAL A 1 303 ? -7.542 2.359 34.838 1.00 45.16 303 VAL A CA 1
ATOM 2486 C C . VAL A 1 303 ? -8.748 3.311 34.822 1.00 45.16 303 VAL A C 1
ATOM 2488 O O . VAL A 1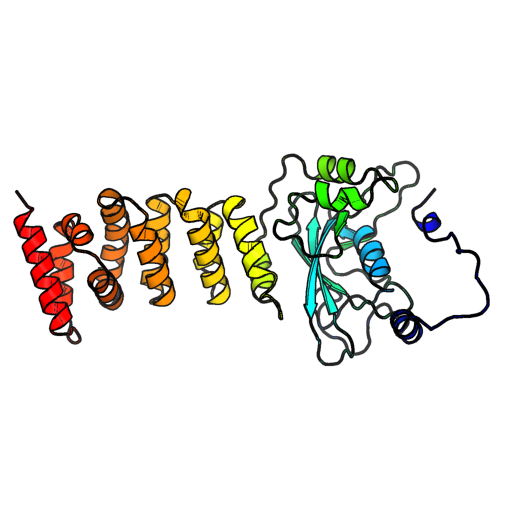 303 ? -8.574 4.515 34.666 1.00 45.16 303 VAL A O 1
ATOM 2491 N N . ALA A 1 304 ? -9.965 2.804 35.027 1.00 50.56 304 ALA A N 1
ATOM 2492 C CA . ALA A 1 304 ? -11.168 3.620 35.156 1.00 50.56 304 ALA A CA 1
ATOM 2493 C C . ALA A 1 304 ? -11.087 4.632 36.322 1.00 50.56 304 ALA A C 1
ATOM 2495 O O . ALA A 1 304 ? -10.877 4.243 37.474 1.00 50.56 304 ALA A O 1
ATOM 2496 N N . GLU A 1 305 ? -11.297 5.920 36.021 1.00 52.00 305 GLU A N 1
ATOM 2497 C CA . GLU A 1 305 ? -11.481 6.993 37.014 1.00 52.00 305 GLU A CA 1
ATOM 2498 C C . GLU A 1 305 ? -12.842 6.875 37.736 1.00 52.00 305 GLU A C 1
ATOM 2500 O O . GLU A 1 305 ? -13.755 6.207 37.252 1.00 52.00 305 GLU A O 1
ATOM 2505 N N . GLU A 1 306 ? -13.018 7.550 38.881 1.00 51.19 306 GLU A N 1
ATOM 2506 C CA . GLU A 1 306 ? -14.269 7.494 39.666 1.00 51.19 306 GLU A CA 1
ATOM 2507 C C . GLU A 1 306 ? -15.526 7.878 38.869 1.00 51.19 306 GLU A C 1
ATOM 2509 O O . GLU A 1 306 ? -16.575 7.267 39.057 1.00 51.19 306 GLU A O 1
ATOM 2514 N N . ASP A 1 307 ? -15.428 8.815 37.925 1.00 45.75 307 ASP A N 1
ATOM 2515 C CA . ASP A 1 307 ? -16.566 9.206 37.081 1.00 45.75 307 ASP A CA 1
ATOM 2516 C C . ASP A 1 307 ? -17.015 8.087 36.128 1.00 45.75 307 ASP A C 1
ATOM 2518 O O . ASP A 1 307 ? -18.194 7.986 35.797 1.00 45.75 307 ASP A O 1
ATOM 2522 N N . PHE A 1 308 ? -16.088 7.224 35.695 1.00 50.12 308 PHE A N 1
ATOM 2523 C CA . PHE A 1 308 ? -16.402 6.065 34.855 1.00 50.12 308 PHE A CA 1
ATOM 2524 C C . PHE A 1 308 ? -17.196 5.015 35.641 1.00 50.12 308 PHE A C 1
ATOM 2526 O O . PHE A 1 308 ? -18.033 4.321 35.069 1.00 50.12 308 PHE A O 1
ATOM 2533 N N . ILE A 1 309 ? -16.964 4.929 36.957 1.00 52.06 309 ILE A N 1
ATOM 2534 C CA . ILE A 1 309 ? -17.672 4.029 37.875 1.00 52.06 309 ILE A CA 1
ATOM 2535 C C . ILE A 1 309 ? -19.130 4.470 38.069 1.00 52.06 309 ILE A C 1
ATOM 2537 O O . ILE A 1 309 ? -20.020 3.624 38.143 1.00 52.06 309 ILE A O 1
ATOM 2541 N N . ASN A 1 310 ? -19.388 5.779 38.093 1.00 49.41 310 ASN A N 1
ATOM 2542 C CA . ASN A 1 310 ? -20.725 6.329 38.329 1.00 49.41 310 ASN A CA 1
ATOM 2543 C C . ASN A 1 310 ? -21.695 6.121 37.148 1.00 49.41 310 ASN A C 1
ATOM 2545 O O . ASN A 1 310 ? -22.903 6.101 37.360 1.00 49.41 310 ASN A O 1
ATOM 2549 N N . GLY A 1 311 ? -21.190 5.909 35.925 1.00 48.53 311 GLY A N 1
ATOM 2550 C CA . GLY A 1 311 ? -22.005 5.568 34.747 1.00 48.53 311 GLY A CA 1
ATOM 2551 C C . GLY A 1 311 ? -22.313 4.069 34.589 1.00 48.53 311 GLY A C 1
ATOM 2552 O O . GLY A 1 311 ? -23.002 3.670 33.644 1.00 48.53 311 GLY A O 1
ATOM 2553 N N . LEU A 1 312 ? -21.786 3.209 35.468 1.00 54.34 312 LEU A N 1
ATOM 2554 C CA . LEU A 1 312 ? -21.920 1.757 35.346 1.00 54.34 312 LEU A CA 1
ATOM 2555 C C . LEU A 1 312 ? -23.348 1.295 35.664 1.00 54.34 312 LEU A C 1
ATOM 2557 O O . LEU A 1 312 ? -23.882 1.514 36.745 1.00 54.34 312 LEU A O 1
ATOM 2561 N N . SER A 1 313 ? -23.961 0.581 34.719 1.00 57.62 313 SER A N 1
ATOM 2562 C CA . SER A 1 313 ? -25.283 -0.026 34.901 1.00 57.62 313 SER A CA 1
ATOM 2563 C C . SER A 1 313 ? -25.249 -1.169 35.926 1.00 57.62 313 SER A C 1
ATOM 2565 O O . SER A 1 313 ? -24.342 -2.001 35.904 1.00 57.62 313 SER A O 1
ATOM 2567 N N . TYR A 1 314 ? -26.321 -1.315 36.717 1.00 60.59 314 TYR A N 1
ATOM 2568 C CA . TYR A 1 314 ? -26.585 -2.467 37.600 1.00 60.59 314 TYR A CA 1
ATOM 2569 C C . TYR A 1 314 ? -26.404 -3.843 36.931 1.00 60.59 314 TYR A C 1
ATOM 2571 O O . TYR A 1 314 ? -26.131 -4.841 37.600 1.00 60.59 314 TYR A O 1
ATOM 2579 N N . LYS A 1 315 ? -26.491 -3.907 35.595 1.00 52.94 315 LYS A N 1
ATOM 2580 C CA . LYS A 1 315 ? -26.221 -5.109 34.792 1.00 52.94 315 LYS A CA 1
ATOM 2581 C C . LYS A 1 315 ? -24.788 -5.648 34.943 1.00 52.94 315 LYS A C 1
ATOM 2583 O O . LYS A 1 315 ? -24.549 -6.794 34.576 1.00 52.94 315 LYS A O 1
ATOM 2588 N N . LEU A 1 316 ? -23.855 -4.864 35.490 1.00 55.69 316 LEU A N 1
ATOM 2589 C CA . LEU A 1 316 ? -22.470 -5.269 35.765 1.00 55.69 316 LEU A CA 1
ATOM 2590 C C . LEU A 1 316 ? -22.278 -5.996 37.097 1.00 55.69 316 LEU A C 1
ATOM 2592 O O . LEU A 1 316 ? -21.304 -6.737 37.231 1.00 55.69 316 LEU A O 1
ATOM 2596 N N . ILE A 1 317 ? -23.196 -5.841 38.057 1.00 63.22 317 ILE A N 1
ATOM 2597 C CA . ILE A 1 317 ? -23.075 -6.441 39.397 1.00 63.22 317 ILE A CA 1
ATOM 2598 C C . ILE A 1 317 ? -22.852 -7.966 39.328 1.00 63.22 317 ILE A C 1
ATOM 2600 O O . ILE A 1 317 ? -21.919 -8.452 39.971 1.00 63.22 317 ILE A O 1
ATOM 2604 N N . PRO A 1 318 ? -23.596 -8.745 38.512 1.00 59.06 318 PRO A N 1
ATOM 2605 C CA . PRO A 1 318 ? -23.362 -10.186 38.403 1.00 59.06 318 PRO A CA 1
ATOM 2606 C C . PRO A 1 318 ? -21.951 -10.544 37.910 1.00 59.06 318 PRO A C 1
ATOM 2608 O O . PRO A 1 318 ? -21.399 -11.566 38.313 1.00 59.06 318 PRO A O 1
ATOM 2611 N N . PHE A 1 319 ? -21.347 -9.698 37.071 1.00 58.41 319 PHE A N 1
ATOM 2612 C CA . PHE A 1 319 ? -20.018 -9.917 36.495 1.00 58.41 319 PHE A CA 1
ATOM 2613 C C . PHE A 1 319 ? -18.904 -9.553 37.470 1.00 58.41 319 PHE A C 1
ATOM 2615 O O . PHE A 1 319 ? -17.974 -10.340 37.642 1.00 58.41 319 PHE A O 1
ATOM 2622 N N . LEU A 1 320 ? -19.031 -8.418 38.165 1.00 64.25 320 LEU A N 1
ATOM 2623 C CA . LEU A 1 320 ? -18.127 -8.034 39.254 1.00 64.25 320 LEU A CA 1
ATOM 2624 C C . LEU A 1 320 ? -18.097 -9.118 40.336 1.00 64.25 320 LEU A C 1
ATOM 2626 O O . LEU A 1 320 ? -17.033 -9.488 40.825 1.00 64.25 320 LEU A O 1
ATOM 2630 N N . TRP A 1 321 ? -19.251 -9.717 40.632 1.00 66.44 321 TRP A N 1
ATOM 2631 C CA . TRP A 1 321 ? -19.351 -10.800 41.605 1.00 66.44 321 TRP A CA 1
ATOM 2632 C C . TRP A 1 321 ? -18.813 -12.148 41.097 1.00 66.44 321 TRP A C 1
ATOM 2634 O O . TRP A 1 321 ? -18.331 -12.963 41.883 1.00 66.44 321 TRP A O 1
ATOM 2644 N N . LYS A 1 322 ? -18.859 -12.400 39.782 1.00 62.59 322 LYS A N 1
ATOM 2645 C CA . LYS A 1 322 ? -18.205 -13.559 39.141 1.00 62.59 322 LYS A CA 1
ATOM 2646 C C . LYS A 1 322 ? -16.676 -13.418 39.195 1.00 62.59 322 LYS A C 1
ATOM 2648 O O . LYS A 1 322 ? -15.981 -14.400 39.437 1.00 62.59 322 LYS A O 1
ATOM 2653 N N . LEU A 1 323 ? -16.169 -12.194 39.042 1.00 59.84 323 LEU A N 1
ATOM 2654 C CA . LEU A 1 323 ? -14.750 -11.836 39.130 1.00 59.84 323 LEU A CA 1
ATOM 2655 C C . LEU A 1 323 ? -14.158 -11.999 40.525 1.00 59.84 323 LEU A C 1
ATOM 2657 O O . LEU A 1 323 ? -13.077 -12.568 40.653 1.00 59.84 323 LEU A O 1
ATOM 2661 N N . THR A 1 324 ? -14.866 -11.556 41.566 1.00 63.53 324 THR A N 1
ATOM 2662 C CA . THR A 1 324 ? -14.405 -11.720 42.956 1.00 63.53 324 THR A CA 1
ATOM 2663 C C . THR A 1 324 ? -14.316 -13.185 43.379 1.00 63.53 324 THR A C 1
ATOM 2665 O O . THR A 1 324 ? -13.578 -13.518 44.301 1.00 63.53 324 THR A O 1
ATOM 2668 N N . LYS A 1 325 ? -15.042 -14.071 42.688 1.00 64.75 325 LYS A N 1
ATOM 2669 C CA . LYS A 1 325 ? -15.039 -15.524 42.907 1.00 64.75 325 LYS A CA 1
ATOM 2670 C C . LYS A 1 325 ? -14.064 -16.279 42.000 1.00 64.75 325 LYS A C 1
ATOM 2672 O O . LYS A 1 325 ? -14.006 -17.505 42.076 1.00 64.75 325 LYS A O 1
ATOM 2677 N N . HIS A 1 326 ? -13.318 -15.590 41.135 1.00 59.81 326 HIS A N 1
ATOM 2678 C CA . HIS A 1 326 ? -12.342 -16.234 40.265 1.00 59.81 326 HIS A CA 1
ATOM 2679 C C . HIS A 1 326 ? -11.079 -16.611 41.054 1.00 59.81 326 HIS A C 1
ATOM 2681 O O . HIS A 1 326 ? -10.498 -15.769 41.733 1.00 59.81 326 HIS A O 1
ATOM 2687 N N . ASN A 1 327 ? -10.614 -17.860 40.928 1.00 46.72 327 ASN A N 1
ATOM 2688 C CA . ASN A 1 327 ? -9.546 -18.445 41.765 1.00 46.72 327 ASN A CA 1
ATOM 2689 C C . ASN A 1 327 ? -8.182 -17.719 41.713 1.00 46.72 327 ASN A C 1
ATOM 2691 O O . ASN A 1 327 ? -7.317 -18.009 42.531 1.00 46.72 327 ASN A O 1
ATOM 2695 N N . ASN A 1 328 ? -7.988 -16.791 40.770 1.00 53.09 328 ASN A N 1
ATOM 2696 C CA . ASN A 1 328 ? -6.757 -16.011 40.587 1.00 53.09 328 ASN A CA 1
ATOM 2697 C C . ASN A 1 328 ? -6.954 -14.492 40.792 1.00 53.09 328 ASN A C 1
ATOM 2699 O O . ASN A 1 328 ? -6.111 -13.705 40.360 1.00 53.09 328 ASN A O 1
ATOM 2703 N N . ALA A 1 329 ? -8.070 -14.051 41.380 1.00 54.28 329 ALA A N 1
ATOM 2704 C CA . ALA A 1 329 ? -8.304 -12.634 41.657 1.00 54.28 329 ALA A CA 1
ATOM 2705 C C . ALA A 1 329 ? -7.412 -12.144 42.815 1.00 54.28 329 ALA A C 1
ATOM 2707 O O . ALA A 1 329 ? -7.375 -12.764 43.875 1.00 54.28 329 ALA A O 1
ATOM 2708 N N . SER A 1 330 ? -6.690 -11.034 42.625 1.00 62.47 330 SER A N 1
ATOM 2709 C CA . SER A 1 330 ? -5.918 -10.405 43.707 1.00 62.47 330 SER A CA 1
ATOM 2710 C C . SER A 1 330 ? -6.842 -9.728 44.725 1.00 62.47 330 SER A C 1
ATOM 2712 O O . SER A 1 330 ? -7.919 -9.258 44.360 1.00 62.47 330 SER A O 1
ATOM 2714 N N . GLU A 1 331 ? -6.414 -9.609 45.986 1.00 68.75 331 GLU A N 1
ATOM 2715 C CA . GLU A 1 331 ? -7.188 -8.903 47.028 1.00 68.75 331 GLU A CA 1
ATOM 2716 C C . GLU A 1 331 ? -7.540 -7.465 46.613 1.00 68.75 331 GLU A C 1
ATOM 2718 O O . GLU A 1 331 ? -8.693 -7.061 46.719 1.00 68.75 331 GLU A O 1
ATOM 2723 N N . GLU A 1 332 ? -6.586 -6.745 46.014 1.00 63.12 332 GLU A N 1
ATOM 2724 C CA . GLU A 1 332 ? -6.778 -5.390 45.468 1.00 63.12 332 GLU A CA 1
ATOM 2725 C C . GLU A 1 332 ? -7.919 -5.325 44.434 1.00 63.12 332 GLU A C 1
ATOM 2727 O O . GLU A 1 332 ? -8.707 -4.380 44.396 1.00 63.12 332 GLU A O 1
ATOM 2732 N N . LEU A 1 333 ? -8.035 -6.347 43.581 1.00 58.66 333 LEU A N 1
ATOM 2733 C CA . LEU A 1 333 ? -9.096 -6.422 42.583 1.00 58.66 333 LEU A CA 1
ATOM 2734 C C . LEU A 1 333 ? -10.448 -6.722 43.232 1.00 58.66 333 LEU A C 1
ATOM 2736 O O . LEU A 1 333 ? -11.461 -6.165 42.807 1.00 58.66 333 LEU A O 1
ATOM 2740 N N . ILE A 1 334 ? -10.466 -7.606 44.230 1.00 67.25 334 ILE A N 1
ATOM 2741 C CA . ILE A 1 334 ? -11.684 -7.969 44.957 1.00 67.25 334 ILE A CA 1
ATOM 2742 C C . ILE A 1 334 ? -12.247 -6.738 45.670 1.00 67.25 334 ILE A C 1
ATOM 2744 O O . ILE A 1 334 ? -13.432 -6.435 45.527 1.00 67.25 334 ILE A O 1
ATOM 2748 N N . GLU A 1 335 ? -11.389 -5.995 46.365 1.00 71.06 335 GLU A N 1
ATOM 2749 C CA . GLU A 1 335 ? -11.744 -4.754 47.053 1.00 71.06 335 GLU A CA 1
ATOM 2750 C C . GLU A 1 335 ? -12.299 -3.713 46.073 1.00 71.06 335 GLU A C 1
ATOM 2752 O O . GLU A 1 335 ? -13.377 -3.157 46.297 1.00 71.06 335 GLU A O 1
ATOM 2757 N N . LYS A 1 336 ? -11.644 -3.534 44.919 1.00 66.25 336 LYS A N 1
ATOM 2758 C CA . LYS A 1 336 ? -12.105 -2.603 43.882 1.00 66.25 336 LYS A CA 1
ATOM 2759 C C . LYS A 1 336 ? -13.454 -3.014 43.276 1.00 66.25 336 LYS A C 1
ATOM 2761 O O . LYS A 1 336 ? -14.313 -2.160 43.072 1.00 66.25 336 LYS A O 1
ATOM 2766 N N . CYS A 1 337 ? -13.682 -4.306 43.027 1.00 66.88 337 CYS A N 1
ATOM 2767 C CA . CYS A 1 337 ? -14.966 -4.811 42.522 1.00 66.88 337 CYS A CA 1
ATOM 2768 C C . CYS A 1 337 ? -16.105 -4.625 43.533 1.00 66.88 337 CYS A C 1
ATOM 2770 O O . CYS A 1 337 ? -17.220 -4.279 43.136 1.00 66.88 337 CYS A O 1
ATOM 2772 N N . ASN A 1 338 ? -15.832 -4.834 44.824 1.00 73.25 338 ASN A N 1
ATOM 2773 C CA . ASN A 1 338 ? -16.809 -4.631 45.893 1.00 73.25 338 ASN A CA 1
ATOM 2774 C C . ASN A 1 338 ? -17.166 -3.148 46.038 1.00 73.25 338 ASN A C 1
ATOM 2776 O O . ASN A 1 338 ? -18.347 -2.816 46.013 1.00 73.25 338 ASN A O 1
ATOM 2780 N N . LEU A 1 339 ? -16.164 -2.260 46.065 1.00 71.88 339 LEU A N 1
ATOM 2781 C CA . LEU A 1 339 ? -16.366 -0.809 46.138 1.00 71.88 339 LEU A CA 1
ATOM 2782 C C . LEU A 1 339 ? -17.211 -0.289 44.964 1.00 71.88 339 LEU A C 1
ATOM 2784 O O . LEU A 1 339 ? -18.107 0.533 45.141 1.00 71.88 339 LEU A O 1
ATOM 2788 N N . ILE A 1 340 ? -16.943 -0.787 43.755 1.00 67.38 340 ILE A N 1
ATOM 2789 C CA . ILE A 1 340 ? -17.712 -0.440 42.553 1.00 67.38 340 ILE A CA 1
ATOM 2790 C C . ILE A 1 340 ? -19.145 -0.971 42.649 1.00 67.38 340 ILE A C 1
ATOM 2792 O O . ILE A 1 340 ? -20.084 -0.246 42.334 1.00 67.38 340 ILE A O 1
ATOM 2796 N N . SER A 1 341 ? -19.328 -2.211 43.107 1.00 69.00 341 SER A N 1
ATOM 2797 C CA . SER A 1 341 ? -20.659 -2.811 43.268 1.00 69.00 341 SER A CA 1
ATOM 2798 C C . SER A 1 341 ? -21.502 -2.053 44.295 1.00 69.00 341 SER A C 1
ATOM 2800 O O . SER A 1 341 ? -22.676 -1.800 44.039 1.00 69.00 341 SER A O 1
ATOM 2802 N N . GLU A 1 342 ? -20.909 -1.647 45.420 1.00 74.06 342 GLU A N 1
ATOM 2803 C CA . GLU A 1 342 ? -21.569 -0.816 46.432 1.00 74.06 342 GLU A CA 1
ATOM 2804 C C . GLU A 1 342 ? -21.956 0.554 45.875 1.00 74.06 342 GLU A C 1
ATOM 2806 O O . GLU A 1 342 ? -23.097 0.972 46.045 1.00 74.06 342 GLU A O 1
ATOM 2811 N N . LYS A 1 343 ? -21.055 1.229 45.148 1.00 68.19 343 LYS A N 1
ATOM 2812 C CA . LYS A 1 343 ? -21.366 2.519 44.513 1.00 68.19 343 LYS A CA 1
ATOM 2813 C C . LYS A 1 343 ? -22.516 2.413 43.507 1.00 68.19 343 LYS A C 1
ATOM 2815 O O . LYS A 1 343 ? -23.391 3.268 43.528 1.00 68.19 343 LYS A O 1
ATOM 2820 N N . ILE A 1 344 ? -22.552 1.363 42.680 1.00 64.94 344 ILE A N 1
ATOM 2821 C CA . ILE A 1 344 ? -23.663 1.121 41.741 1.00 64.94 344 ILE A CA 1
ATOM 2822 C C . ILE A 1 344 ? -24.971 0.873 42.501 1.00 64.94 344 ILE A C 1
ATOM 2824 O O . ILE A 1 344 ? -26.006 1.402 42.123 1.00 64.94 344 ILE A O 1
ATOM 2828 N N . LEU A 1 345 ? -24.947 0.079 43.576 1.00 69.31 345 LEU A N 1
ATOM 2829 C CA . LEU A 1 345 ? -26.140 -0.186 44.387 1.00 69.31 345 LEU A CA 1
ATOM 2830 C C . LEU A 1 345 ? -26.668 1.077 45.084 1.00 69.31 345 LEU A C 1
ATOM 2832 O O . LEU A 1 345 ? -27.875 1.209 45.250 1.00 69.31 345 LEU A O 1
ATOM 2836 N N . LEU A 1 346 ? -25.784 1.999 45.472 1.00 70.19 346 LEU A N 1
ATOM 2837 C CA . LEU A 1 346 ? -26.142 3.267 46.117 1.00 70.19 346 LEU A CA 1
ATOM 2838 C C . LEU A 1 346 ? -26.728 4.309 45.152 1.00 70.19 346 LEU A C 1
ATOM 2840 O O . LEU A 1 346 ? -27.364 5.249 45.614 1.00 70.19 346 LEU A O 1
ATOM 2844 N N . THR A 1 347 ? -26.516 4.168 43.841 1.00 60.88 347 THR A N 1
ATOM 2845 C CA . THR A 1 347 ? -27.100 5.048 42.812 1.00 60.88 347 THR A CA 1
ATOM 2846 C C . THR A 1 347 ? -28.390 4.491 42.200 1.00 60.88 347 THR A C 1
ATOM 2848 O O . THR A 1 347 ? -28.998 5.144 41.353 1.00 60.88 347 THR A O 1
ATOM 2851 N N . MET A 1 348 ? -28.823 3.300 42.625 1.00 59.50 348 MET A N 1
ATOM 2852 C CA . MET A 1 348 ? -30.110 2.703 42.265 1.00 59.50 348 MET A CA 1
ATOM 2853 C C . MET A 1 348 ? -31.211 3.210 43.209 1.00 59.50 348 MET A C 1
ATOM 2855 O O . MET A 1 348 ? -31.550 2.527 44.174 1.00 59.50 348 MET A O 1
ATOM 2859 N N . ASP A 1 349 ? -31.754 4.393 42.916 1.00 48.72 349 ASP A N 1
ATOM 2860 C CA . ASP A 1 349 ? -33.079 4.816 43.405 1.00 48.72 349 ASP A CA 1
ATOM 2861 C C . ASP A 1 349 ? -34.207 4.222 42.542 1.00 48.72 349 ASP A C 1
ATOM 2863 O O . ASP A 1 349 ? -34.125 4.317 41.289 1.00 48.72 349 ASP A O 1
#

Secondary structure (DSSP, 8-state):
--GGGTT-------TT-----HHHHHHHHS---SS-TT--SSTTTSTTSPEE-BHHHHHHHHHHTEEETTS-BEEEEEEEEE--TT-SSPEEEEEEEETTS--EEEEEEE-BSSS---PPPTTEEE----TTT------EE-SS--TTTTTTTHHHHGGGTTT--HHHHHHHHHTT------HHHHHHHHT-TTTHHHHHHHHHHHHTTS-HHHHHHHHTSSSHHHHHHHHHHHHHTGGG--HHHHHHHHHHHHHHT-HHHHHHHHHHHHHS-TTHHHHHHHHHHHHHHHHS-THHHHHHHHH--HHHHHT--GGGHHHHHHHHTSTT--HHHHHHHHHHHHHHHHT--

Foldseek 3Di:
DDPVVVPPPDDPDPPDDPPPPVLVVLQVVADPDQWDPPFDDFAQADQSTAWEAAAPVRVQVVLQFKDFPVRFAKEKEWLAWDDDPPDPDIKTKMWIAGLQLPDTGIGIYDNRYNHGRPDDTPRIDTPDDDVVPPPDSTHHYYHHDDLQPPPPVLVVCCVVPPVDPRSVVSCVSNPPHQNDDDLVNVVVQLPDDPCPVRLVSNLLNCLVRDDLVVLLVQCPDPDVSSVVSSLSSCLSNLVNDDLLSLLSLLLSCLVVVDVVSLVSSVVSLVVDDQAPSLVSNVVSVVVSLVPDPDPSVLVVLVPDDPSNLLNDALVCLVSLVVQLPDPPRDPVSVVSSVVSNVSNVVNPD